Protein AF-A0A382QEM0-F1 (afdb_monomer_lite)

Structure (mmCIF, N/CA/C/O backbone):
data_AF-A0A382QEM0-F1
#
_entry.id   AF-A0A382QEM0-F1
#
loop_
_atom_site.group_PDB
_atom_site.id
_atom_site.type_symbol
_atom_site.label_atom_id
_atom_site.label_alt_id
_atom_site.label_comp_id
_atom_site.label_asym_id
_atom_site.label_entity_id
_atom_site.label_seq_id
_atom_site.pdbx_PDB_ins_code
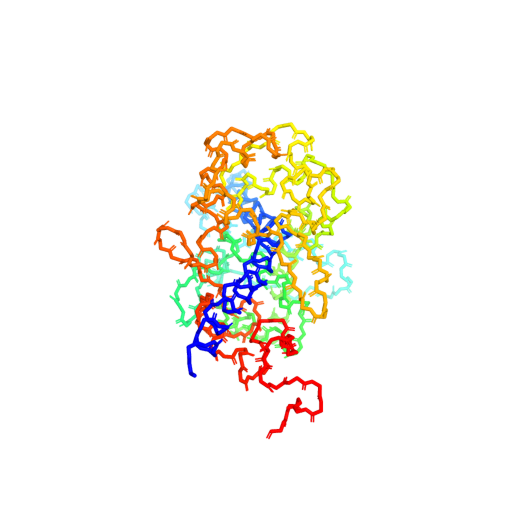_atom_site.Cartn_x
_atom_site.Cartn_y
_atom_site.Cartn_z
_atom_site.occupancy
_atom_site.B_iso_or_equiv
_atom_site.auth_seq_id
_atom_site.auth_comp_id
_atom_site.auth_asym_id
_atom_site.auth_atom_id
_atom_site.pdbx_PDB_model_num
ATOM 1 N N . MET A 1 1 ? 6.044 -19.022 -40.171 1.00 37.53 1 MET A N 1
ATOM 2 C CA . MET A 1 1 ? 5.843 -19.389 -38.751 1.00 37.53 1 MET A CA 1
ATOM 3 C C . MET A 1 1 ? 6.951 -18.903 -37.810 1.00 37.53 1 MET A C 1
ATOM 5 O O . MET A 1 1 ? 6.691 -18.870 -36.622 1.00 37.53 1 MET A O 1
ATOM 9 N N . ALA A 1 2 ? 8.121 -18.442 -38.284 1.00 31.03 2 ALA A N 1
ATOM 10 C CA . ALA A 1 2 ? 9.145 -17.857 -37.403 1.00 31.03 2 ALA A CA 1
ATOM 11 C C . ALA A 1 2 ? 8.782 -16.455 -36.865 1.00 31.03 2 ALA A C 1
ATOM 13 O O . ALA A 1 2 ? 9.027 -16.194 -35.702 1.00 31.03 2 ALA A O 1
ATOM 14 N N . GLY A 1 3 ? 8.135 -15.591 -37.662 1.00 33.16 3 GLY A N 1
ATOM 15 C CA . GLY A 1 3 ? 7.797 -14.217 -37.241 1.00 33.16 3 GLY A CA 1
ATOM 16 C C . GLY A 1 3 ? 6.628 -14.081 -36.256 1.00 33.16 3 GLY A C 1
ATOM 17 O O . GLY A 1 3 ? 6.543 -13.077 -35.563 1.00 33.16 3 GLY A O 1
ATOM 18 N N . VAL A 1 4 ? 5.745 -15.082 -36.166 1.00 43.16 4 VAL A N 1
ATOM 19 C CA . VAL A 1 4 ? 4.640 -15.087 -35.185 1.00 43.16 4 VAL A CA 1
ATOM 20 C C . VAL A 1 4 ? 5.167 -15.482 -33.806 1.00 43.16 4 VAL A C 1
ATOM 22 O O . VAL A 1 4 ? 4.811 -14.853 -32.823 1.00 43.16 4 VAL A O 1
ATOM 25 N N . ALA A 1 5 ? 6.078 -16.458 -33.739 1.00 36.81 5 ALA A N 1
ATOM 26 C CA . ALA A 1 5 ? 6.699 -16.876 -32.485 1.00 36.81 5 ALA A CA 1
ATOM 27 C C . ALA A 1 5 ? 7.572 -15.766 -31.873 1.00 36.81 5 ALA A C 1
ATOM 29 O O . ALA A 1 5 ? 7.408 -15.459 -30.701 1.00 36.81 5 ALA A O 1
ATOM 30 N N . THR A 1 6 ? 8.428 -15.097 -32.661 1.00 45.66 6 THR A N 1
ATOM 31 C CA . THR A 1 6 ? 9.186 -13.936 -32.156 1.00 45.66 6 THR A CA 1
ATOM 32 C C . THR A 1 6 ? 8.291 -12.739 -31.853 1.00 45.66 6 THR A C 1
ATOM 34 O O . THR A 1 6 ? 8.535 -12.060 -30.865 1.00 45.66 6 THR A O 1
ATOM 37 N N . GLY A 1 7 ? 7.247 -12.483 -32.648 1.00 50.59 7 GLY A N 1
ATOM 38 C CA . GLY A 1 7 ? 6.282 -11.417 -32.362 1.00 50.59 7 GLY A CA 1
ATOM 39 C C . GLY A 1 7 ? 5.541 -11.620 -31.036 1.00 50.59 7 GLY A C 1
ATOM 40 O O . GLY A 1 7 ? 5.356 -10.656 -30.302 1.00 50.59 7 GLY A O 1
ATOM 41 N N . ILE A 1 8 ? 5.186 -12.866 -30.701 1.00 57.69 8 ILE A N 1
ATOM 42 C CA . ILE A 1 8 ? 4.551 -13.220 -29.424 1.00 57.69 8 ILE A CA 1
ATOM 43 C C . ILE A 1 8 ? 5.530 -13.038 -28.260 1.00 57.69 8 ILE A C 1
ATOM 45 O O . ILE A 1 8 ? 5.171 -12.386 -27.291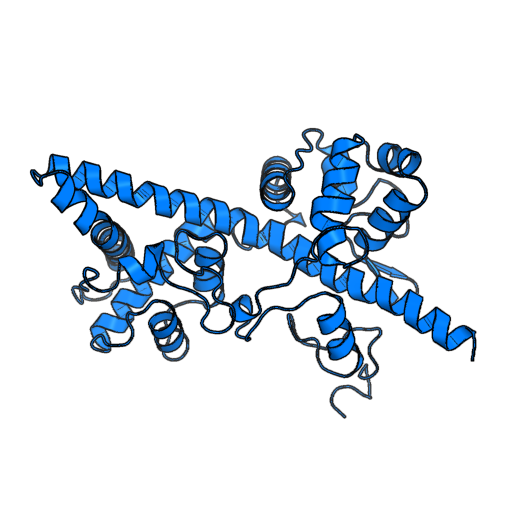 1.00 57.69 8 ILE A O 1
ATOM 49 N N . THR A 1 9 ? 6.775 -13.515 -28.366 1.00 60.41 9 THR A N 1
ATOM 50 C CA . THR A 1 9 ? 7.770 -13.356 -27.286 1.00 60.41 9 THR A CA 1
ATOM 51 C C . THR A 1 9 ? 8.160 -11.893 -27.045 1.00 60.41 9 THR A C 1
ATOM 53 O O . THR A 1 9 ? 8.323 -11.476 -25.903 1.00 60.41 9 THR A O 1
ATOM 56 N N . TYR A 1 10 ? 8.292 -11.081 -28.101 1.00 61.56 10 TYR A N 1
ATOM 57 C CA . TYR A 1 10 ? 8.532 -9.641 -27.939 1.00 61.56 10 TYR A CA 1
ATOM 58 C C . TYR A 1 10 ? 7.298 -8.918 -27.390 1.00 61.56 10 TYR A C 1
ATOM 60 O O . TYR A 1 10 ? 7.433 -8.067 -26.516 1.00 61.56 10 TYR A O 1
ATOM 68 N N . GLY A 1 11 ? 6.104 -9.264 -27.875 1.00 67.62 11 GLY A N 1
ATOM 69 C CA . GLY A 1 11 ? 4.848 -8.695 -27.394 1.00 67.62 11 GLY A CA 1
ATOM 70 C C . GLY A 1 11 ? 4.584 -8.990 -25.917 1.00 67.62 11 GLY A C 1
ATOM 71 O O . GLY A 1 11 ? 4.183 -8.097 -25.181 1.00 67.62 11 GLY A O 1
ATOM 72 N N . GLU A 1 12 ? 4.894 -10.204 -25.473 1.00 81.38 12 GLU A N 1
ATOM 73 C CA . GLU A 1 12 ? 4.788 -10.644 -24.081 1.00 81.38 12 GLU A CA 1
ATOM 74 C C . GLU A 1 12 ? 5.617 -9.774 -23.129 1.00 81.38 12 GLU A C 1
ATOM 76 O O . GLU A 1 12 ? 5.087 -9.290 -22.134 1.00 81.38 12 GLU A O 1
ATOM 81 N N . ILE A 1 13 ? 6.888 -9.505 -23.451 1.00 80.75 13 ILE A N 1
ATOM 82 C CA . ILE A 1 13 ? 7.755 -8.651 -22.620 1.00 80.75 13 ILE A CA 1
ATOM 83 C C . ILE A 1 13 ? 7.163 -7.244 -22.478 1.00 80.75 13 ILE A C 1
ATOM 85 O O . ILE A 1 13 ? 7.109 -6.700 -21.377 1.00 80.75 13 ILE A O 1
ATOM 89 N N . PHE A 1 14 ? 6.690 -6.651 -23.575 1.00 81.25 14 PHE A N 1
ATOM 90 C CA . PHE A 1 14 ? 6.099 -5.313 -23.527 1.00 81.25 14 PHE A CA 1
ATOM 91 C C . PHE A 1 14 ? 4.738 -5.287 -22.822 1.00 81.25 14 PHE A C 1
ATOM 93 O O . PHE A 1 14 ? 4.430 -4.304 -22.156 1.00 81.25 14 PHE A O 1
ATOM 100 N N . ALA A 1 15 ? 3.946 -6.358 -22.903 1.00 83.94 15 ALA A N 1
ATOM 101 C CA . ALA A 1 15 ? 2.699 -6.472 -22.152 1.00 83.94 15 ALA A CA 1
ATOM 102 C C . ALA A 1 15 ? 2.958 -6.596 -20.645 1.00 83.94 15 ALA A C 1
ATOM 104 O O . ALA A 1 15 ? 2.390 -5.840 -19.859 1.00 83.94 15 ALA A O 1
ATOM 105 N N . LYS A 1 16 ? 3.873 -7.487 -20.244 1.00 91.19 16 LYS A N 1
ATOM 106 C CA . LYS A 1 16 ? 4.295 -7.636 -18.843 1.00 91.19 16 LYS A CA 1
ATOM 107 C C . LYS A 1 16 ? 4.942 -6.365 -18.297 1.00 91.19 16 LYS A C 1
ATOM 109 O O . LYS A 1 16 ? 4.838 -6.095 -17.109 1.00 91.19 16 LYS A O 1
ATOM 114 N N . ALA A 1 17 ? 5.554 -5.542 -19.147 1.00 91.56 17 ALA A N 1
ATOM 115 C CA . ALA A 1 17 ? 6.028 -4.222 -18.745 1.00 91.56 17 ALA A CA 1
ATOM 116 C C . ALA A 1 17 ? 4.892 -3.258 -18.375 1.00 91.56 17 ALA A C 1
ATOM 118 O O . ALA A 1 17 ? 5.079 -2.420 -17.497 1.00 91.56 17 ALA A O 1
ATOM 119 N N . GLY A 1 18 ? 3.716 -3.400 -18.991 1.00 91.44 18 GLY A N 1
ATOM 120 C CA . GLY A 1 18 ? 2.510 -2.690 -18.570 1.00 91.44 18 GLY A CA 1
ATOM 121 C C . GLY A 1 18 ? 2.051 -3.128 -17.184 1.00 91.44 18 GLY A C 1
ATOM 122 O O . GLY A 1 18 ? 1.843 -2.280 -16.321 1.00 91.44 18 GLY A O 1
ATOM 123 N N . TYR A 1 19 ? 1.994 -4.442 -16.942 1.00 93.94 19 TYR A N 1
ATOM 124 C CA . TYR A 1 19 ? 1.751 -4.995 -15.606 1.00 93.94 19 TYR A CA 1
ATOM 125 C C . TYR A 1 19 ? 2.752 -4.453 -14.581 1.00 93.94 19 TYR A C 1
ATOM 127 O O . TYR A 1 19 ? 2.352 -3.847 -13.591 1.00 93.94 19 TYR A O 1
ATOM 135 N N . ALA A 1 20 ? 4.051 -4.572 -14.862 1.00 95.44 20 ALA A N 1
ATOM 136 C CA . ALA A 1 20 ? 5.095 -4.098 -13.967 1.00 95.44 20 ALA A CA 1
ATOM 137 C C . ALA A 1 20 ? 4.962 -2.598 -13.685 1.00 95.44 20 ALA A C 1
ATOM 139 O O . ALA A 1 20 ? 5.032 -2.198 -12.532 1.00 95.44 20 ALA A O 1
ATOM 140 N N . GLN A 1 21 ? 4.695 -1.762 -14.694 1.00 95.44 21 GLN A N 1
ATOM 141 C CA . GLN A 1 21 ? 4.451 -0.337 -14.468 1.00 95.44 21 GLN A CA 1
ATOM 142 C C . GLN A 1 21 ? 3.283 -0.100 -13.501 1.00 95.44 21 GLN A C 1
ATOM 144 O O . GLN A 1 21 ? 3.427 0.707 -12.584 1.00 95.44 21 GLN A O 1
ATOM 149 N N . MET A 1 22 ? 2.147 -0.784 -13.682 1.00 94.94 22 MET A N 1
ATOM 150 C CA . MET A 1 22 ? 1.001 -0.649 -12.773 1.00 94.94 22 MET A CA 1
ATOM 151 C C . MET A 1 22 ? 1.380 -1.022 -11.340 1.00 94.94 22 MET A C 1
ATOM 153 O O . MET A 1 22 ? 1.009 -0.314 -10.405 1.00 94.94 22 MET A O 1
ATOM 157 N N . MET A 1 23 ? 2.166 -2.085 -11.168 1.00 97.19 23 MET A N 1
ATOM 158 C CA . MET A 1 23 ? 2.628 -2.518 -9.851 1.00 97.19 23 MET A CA 1
ATOM 159 C C . MET A 1 23 ? 3.598 -1.517 -9.221 1.00 97.19 23 MET A C 1
ATOM 161 O O . MET A 1 23 ? 3.422 -1.162 -8.061 1.00 97.19 23 MET A O 1
ATOM 165 N N . LEU A 1 24 ? 4.550 -0.970 -9.985 1.00 97.88 24 LEU A N 1
ATOM 166 C CA . LEU A 1 24 ? 5.465 0.077 -9.508 1.00 97.88 24 LEU A CA 1
ATOM 167 C C . LEU A 1 24 ? 4.716 1.349 -9.087 1.00 97.88 24 LEU A C 1
ATOM 169 O O . LEU A 1 24 ? 5.055 1.968 -8.076 1.00 97.88 24 LEU A O 1
ATOM 173 N N . ILE A 1 25 ? 3.685 1.736 -9.847 1.00 97.69 25 ILE A N 1
ATOM 174 C CA . ILE A 1 25 ? 2.811 2.859 -9.493 1.00 97.69 25 ILE A CA 1
ATOM 175 C C . ILE A 1 25 ? 2.064 2.543 -8.198 1.00 97.69 25 ILE A C 1
ATOM 177 O O . ILE A 1 25 ? 2.101 3.358 -7.280 1.00 97.69 25 ILE A O 1
ATOM 181 N N . ASN A 1 26 ? 1.430 1.372 -8.089 1.00 97.50 26 ASN A N 1
ATOM 182 C CA . ASN A 1 26 ? 0.708 0.973 -6.882 1.00 97.50 26 ASN A CA 1
ATOM 183 C C . ASN A 1 26 ? 1.626 0.899 -5.652 1.00 97.50 26 ASN A C 1
ATOM 185 O O . ASN A 1 26 ? 1.248 1.365 -4.578 1.00 97.50 26 ASN A O 1
ATOM 189 N N . ASP A 1 27 ? 2.838 0.374 -5.809 1.00 98.38 27 ASP A N 1
ATOM 190 C CA . ASP A 1 27 ? 3.837 0.315 -4.750 1.00 98.38 27 ASP A CA 1
ATOM 191 C C . ASP A 1 27 ? 4.142 1.721 -4.221 1.00 98.38 27 ASP A C 1
ATOM 193 O O . ASP A 1 27 ? 3.973 2.004 -3.034 1.00 98.38 27 ASP A O 1
ATOM 197 N N . MET A 1 28 ? 4.518 2.644 -5.108 1.00 98.50 28 MET A N 1
ATOM 198 C CA . MET A 1 28 ? 4.860 4.005 -4.699 1.00 98.50 28 MET A CA 1
ATOM 199 C C . MET A 1 28 ? 3.647 4.801 -4.207 1.00 98.50 28 MET A C 1
ATOM 201 O O . MET A 1 28 ? 3.777 5.592 -3.274 1.00 98.50 28 MET A O 1
ATOM 205 N N . GLN A 1 29 ? 2.481 4.647 -4.834 1.00 98.12 29 GLN A N 1
ATOM 206 C CA . GLN A 1 29 ? 1.278 5.430 -4.545 1.00 98.12 29 GLN A CA 1
ATOM 207 C C . GLN A 1 29 ? 0.552 4.942 -3.288 1.00 98.12 29 GLN A C 1
ATOM 209 O O . GLN A 1 29 ? 0.068 5.774 -2.514 1.00 98.12 29 GLN A O 1
ATOM 214 N N . ASN A 1 30 ? 0.502 3.625 -3.077 1.00 98.25 30 ASN A N 1
ATOM 215 C CA . ASN A 1 30 ? -0.309 2.987 -2.044 1.00 98.25 30 ASN A CA 1
ATOM 216 C C . ASN A 1 30 ? 0.514 2.121 -1.084 1.00 98.25 30 ASN A C 1
ATOM 218 O O . ASN A 1 30 ? 0.371 2.296 0.121 1.00 98.25 30 ASN A O 1
ATOM 222 N N . ARG A 1 31 ? 1.396 1.230 -1.554 1.00 98.38 31 ARG A N 1
ATOM 223 C CA . ARG A 1 31 ? 2.107 0.316 -0.637 1.00 98.38 31 ARG A CA 1
ATOM 224 C C . ARG A 1 31 ? 3.021 1.065 0.335 1.00 98.38 31 ARG A C 1
ATOM 226 O O . ARG A 1 31 ? 2.920 0.827 1.532 1.00 98.38 31 ARG A O 1
ATOM 233 N N . ALA A 1 32 ? 3.821 2.025 -0.138 1.00 98.62 32 ALA A N 1
ATOM 234 C CA . ALA A 1 32 ? 4.675 2.847 0.731 1.00 98.62 32 ALA A CA 1
ATOM 235 C C . ALA A 1 32 ? 3.881 3.566 1.848 1.00 98.62 32 ALA A C 1
ATOM 237 O O . ALA A 1 32 ? 4.167 3.333 3.021 1.00 98.62 32 ALA A O 1
ATOM 238 N N . PRO A 1 33 ? 2.833 4.364 1.545 1.00 98.69 33 PRO A N 1
ATOM 239 C CA . PRO A 1 33 ? 1.998 4.959 2.592 1.00 98.69 33 PRO A CA 1
ATOM 240 C C . PRO A 1 33 ? 1.305 3.954 3.509 1.00 98.69 33 PRO A C 1
ATOM 242 O O . PRO A 1 33 ? 1.031 4.274 4.662 1.00 98.69 33 PRO A O 1
ATOM 245 N N . SER A 1 34 ? 0.983 2.763 3.002 1.00 98.75 34 SER A N 1
ATOM 246 C CA . SER A 1 34 ? 0.360 1.705 3.793 1.00 98.75 34 SER A CA 1
ATOM 247 C C . SER A 1 34 ? 1.330 1.109 4.808 1.00 98.75 34 SER A C 1
ATOM 249 O O . SER A 1 34 ? 0.943 0.941 5.962 1.00 98.75 34 SER A O 1
ATOM 251 N N . ILE A 1 35 ? 2.592 0.890 4.424 1.00 98.81 35 ILE A N 1
ATOM 252 C CA . ILE A 1 35 ? 3.653 0.459 5.342 1.00 98.81 35 ILE A CA 1
ATOM 253 C C . ILE A 1 35 ? 3.805 1.487 6.464 1.00 98.81 35 ILE A C 1
ATOM 255 O O . ILE A 1 35 ? 3.623 1.136 7.629 1.00 98.81 35 ILE A O 1
ATOM 259 N N . TRP A 1 36 ? 3.992 2.768 6.130 1.00 98.75 36 TRP A N 1
ATOM 260 C CA . TRP A 1 36 ? 4.113 3.837 7.129 1.00 98.75 36 TRP A CA 1
ATOM 261 C C . TRP A 1 36 ? 2.890 3.926 8.044 1.00 98.75 36 TRP A C 1
ATOM 263 O O . TRP A 1 36 ? 3.023 4.021 9.263 1.00 98.75 36 TRP A O 1
ATOM 273 N N . ALA A 1 37 ? 1.683 3.824 7.481 1.00 98.75 37 ALA A N 1
ATOM 274 C CA . ALA A 1 37 ? 0.462 3.822 8.273 1.00 98.75 37 ALA A CA 1
ATOM 275 C C . ALA A 1 37 ? 0.380 2.613 9.217 1.00 98.75 37 ALA A C 1
ATOM 277 O O . ALA A 1 37 ? -0.073 2.748 10.354 1.00 98.75 37 ALA A O 1
ATOM 278 N N . SER A 1 38 ? 0.830 1.441 8.769 1.00 98.75 38 SER A N 1
ATOM 279 C CA . SER A 1 38 ? 0.837 0.219 9.571 1.00 98.75 38 SER A CA 1
ATOM 280 C C . SER A 1 38 ? 1.830 0.314 10.737 1.00 98.75 38 SER A C 1
ATOM 282 O O . SER A 1 38 ? 1.498 -0.064 11.864 1.00 98.75 38 SER A O 1
ATOM 284 N N . GLU A 1 39 ? 3.002 0.914 10.508 1.00 98.56 39 GLU A N 1
ATOM 285 C CA . GLU A 1 39 ? 4.008 1.191 11.533 1.00 98.56 39 GLU A CA 1
ATOM 286 C C . GLU A 1 39 ? 3.497 2.213 12.554 1.00 98.56 39 GLU A C 1
ATOM 288 O O . GLU A 1 39 ? 3.629 2.006 13.762 1.00 98.56 39 GLU A O 1
ATOM 293 N N . GLU A 1 40 ? 2.845 3.285 12.095 1.00 98.44 40 GLU A N 1
ATOM 294 C CA . GLU A 1 40 ? 2.220 4.273 12.973 1.00 98.44 40 GLU A CA 1
ATOM 295 C C . GLU A 1 40 ? 1.136 3.640 13.851 1.00 98.44 40 GLU A C 1
ATOM 297 O O . GLU A 1 40 ? 1.152 3.830 15.068 1.00 98.44 40 GLU A O 1
ATOM 302 N N . ILE A 1 41 ? 0.231 2.839 13.275 1.00 98.56 41 ILE A N 1
ATOM 303 C CA . ILE A 1 41 ? -0.805 2.112 14.031 1.00 98.56 41 ILE A CA 1
ATOM 304 C C . ILE A 1 41 ? -0.161 1.146 15.035 1.00 98.56 41 ILE A C 1
ATOM 306 O O . ILE A 1 41 ? -0.589 1.084 16.191 1.00 98.56 41 ILE A O 1
ATOM 310 N N . SER A 1 42 ? 0.898 0.439 14.634 1.00 98.12 42 SER A N 1
ATOM 311 C CA . SER A 1 42 ? 1.657 -0.453 15.516 1.00 98.12 42 SER A CA 1
ATOM 312 C C . SER A 1 42 ? 2.234 0.296 16.722 1.00 98.12 42 SER A C 1
ATOM 314 O O . SER A 1 42 ? 2.146 -0.187 17.852 1.00 98.12 42 SER A O 1
ATOM 316 N N . LEU A 1 43 ? 2.728 1.524 16.524 1.00 97.69 43 LEU A N 1
ATOM 317 C CA . LEU A 1 43 ? 3.242 2.395 17.587 1.00 97.69 43 LEU A CA 1
ATOM 318 C C . LEU A 1 43 ? 2.148 3.011 18.479 1.00 97.69 43 LEU A C 1
ATOM 320 O O . LEU A 1 43 ? 2.435 3.379 19.624 1.00 97.69 43 LEU A O 1
ATOM 324 N N . MET A 1 44 ? 0.893 3.094 18.024 1.00 98.06 44 MET A N 1
ATOM 325 C CA . MET A 1 44 ? -0.218 3.569 18.865 1.00 98.06 44 MET A CA 1
ATOM 326 C C . MET A 1 44 ? -0.500 2.622 20.036 1.00 98.06 44 MET A C 1
ATOM 328 O O . MET A 1 44 ? -0.876 3.081 21.115 1.00 98.06 44 MET A O 1
ATOM 332 N N . VAL A 1 45 ? -0.289 1.315 19.861 1.00 97.75 45 VAL A N 1
ATOM 333 C CA . VAL A 1 45 ? -0.581 0.292 20.879 1.00 97.75 45 VAL A CA 1
ATOM 334 C C . VAL A 1 45 ? 0.310 0.424 22.123 1.00 97.75 45 VAL A C 1
ATOM 336 O O . VAL A 1 45 ? -0.243 0.561 23.218 1.00 97.75 45 VAL A O 1
ATOM 339 N N . PRO A 1 46 ? 1.656 0.467 22.035 1.00 97.44 46 PRO A N 1
ATOM 340 C CA . PRO A 1 46 ? 2.482 0.723 23.213 1.00 97.44 46 PRO A CA 1
ATOM 341 C C . PRO A 1 46 ? 2.186 2.099 23.830 1.00 97.44 46 PRO A C 1
ATOM 343 O O . PRO A 1 46 ? 2.188 2.234 25.053 1.00 97.44 46 PRO A O 1
ATOM 346 N N . GLY A 1 47 ? 1.844 3.108 23.018 1.00 97.06 47 GLY A N 1
ATOM 347 C CA . GLY A 1 47 ? 1.372 4.407 23.510 1.00 97.06 47 GLY A CA 1
ATOM 348 C C . GLY A 1 47 ? 0.109 4.302 24.376 1.00 97.06 47 GLY A C 1
ATOM 349 O O . GLY A 1 47 ? 0.051 4.879 25.466 1.00 97.06 47 GLY A O 1
ATOM 350 N N . ALA A 1 48 ? -0.879 3.523 23.928 1.00 97.50 48 ALA A N 1
ATOM 351 C CA . ALA A 1 48 ? -2.111 3.260 24.664 1.00 97.50 48 ALA A CA 1
ATOM 352 C C . ALA A 1 48 ? -1.856 2.467 25.957 1.00 97.50 48 ALA A C 1
ATOM 354 O O . ALA A 1 48 ? -2.422 2.815 26.996 1.00 97.50 48 ALA A O 1
ATOM 355 N N . SER A 1 49 ? -0.961 1.471 25.935 1.00 98.00 49 SER A N 1
ATOM 356 C CA . SER A 1 49 ? -0.558 0.743 27.149 1.00 98.00 49 SER A CA 1
ATOM 357 C C . SER A 1 49 ? 0.039 1.689 28.193 1.00 98.00 49 SER A C 1
ATOM 359 O O . SER A 1 49 ? -0.426 1.726 29.333 1.00 98.00 49 SER A O 1
ATOM 361 N N . MET A 1 50 ? 0.991 2.548 27.811 1.00 97.69 50 MET A N 1
ATOM 362 C CA . MET A 1 50 ? 1.578 3.515 28.748 1.00 97.69 50 MET A CA 1
ATOM 363 C C . MET A 1 50 ? 0.528 4.451 29.363 1.00 97.69 50 MET A C 1
ATOM 365 O O . MET A 1 50 ? 0.607 4.772 30.551 1.00 97.69 50 MET A O 1
ATOM 369 N N . ALA A 1 51 ? -0.458 4.895 28.578 1.00 97.12 51 ALA A N 1
ATOM 370 C CA . ALA A 1 51 ? -1.545 5.734 29.078 1.00 97.12 51 ALA A CA 1
ATOM 371 C C . ALA A 1 51 ? -2.433 4.987 30.093 1.00 97.12 51 ALA A C 1
ATOM 373 O O . ALA A 1 51 ? -2.805 5.552 31.122 1.00 97.12 51 ALA A O 1
ATOM 374 N N . LEU A 1 52 ? -2.722 3.705 29.851 1.00 97.62 52 LEU A N 1
ATOM 375 C CA . LEU A 1 52 ? -3.458 2.847 30.785 1.00 97.62 52 LEU A CA 1
ATOM 376 C C . LEU A 1 52 ? -2.667 2.608 32.081 1.00 97.62 52 LEU A C 1
ATOM 378 O O . LEU A 1 52 ? -3.227 2.709 33.172 1.00 97.62 52 LEU A O 1
ATOM 382 N N . GLN A 1 53 ? -1.355 2.390 32.001 1.00 98.00 53 GLN A N 1
ATOM 383 C CA . GLN A 1 53 ? -0.509 2.262 33.194 1.00 98.00 53 GLN A CA 1
ATOM 384 C C . GLN A 1 53 ? -0.524 3.542 34.044 1.00 98.00 53 GLN A C 1
ATOM 386 O O . GLN A 1 53 ? -0.645 3.488 35.268 1.00 98.00 53 GLN A O 1
ATOM 391 N N . GLN A 1 54 ? -0.494 4.717 33.404 1.00 96.88 54 GLN A N 1
ATOM 392 C CA . GLN A 1 54 ? -0.642 6.005 34.097 1.00 96.88 54 GLN A CA 1
ATOM 393 C C . GLN A 1 54 ? -2.027 6.185 34.736 1.00 96.88 54 GLN A C 1
ATOM 395 O O . GLN A 1 54 ? -2.149 6.877 35.747 1.00 96.88 54 GLN A O 1
ATOM 400 N N . ALA A 1 55 ? -3.058 5.540 34.185 1.00 96.38 55 ALA A N 1
ATOM 401 C CA . ALA A 1 55 ? -4.393 5.480 34.774 1.00 96.38 55 ALA A CA 1
ATOM 402 C C . ALA A 1 55 ? -4.502 4.482 35.950 1.00 96.38 55 ALA A C 1
ATOM 404 O O . ALA A 1 55 ? -5.548 4.420 36.597 1.00 96.38 55 ALA A O 1
ATOM 405 N N . GLY A 1 56 ? -3.428 3.747 36.268 1.00 97.25 56 GLY A N 1
ATOM 406 C CA . GLY A 1 56 ? -3.320 2.885 37.448 1.00 97.25 56 GLY A CA 1
ATOM 407 C C . GLY A 1 56 ? -3.477 1.386 37.186 1.00 97.25 56 GLY A C 1
ATOM 408 O O . GLY A 1 56 ? -3.535 0.626 38.154 1.00 97.25 56 GLY A O 1
ATOM 409 N N . TYR A 1 57 ? -3.542 0.952 35.923 1.00 97.44 57 TYR A N 1
ATOM 410 C CA . TYR A 1 57 ? -3.474 -0.469 35.571 1.00 97.44 57 TYR A CA 1
ATOM 411 C C . TYR A 1 57 ? -2.038 -0.995 35.711 1.00 97.44 57 TYR A C 1
ATOM 413 O O . TYR A 1 57 ? -1.073 -0.257 35.509 1.00 97.44 57 TYR A O 1
ATOM 421 N N . ASP A 1 58 ? -1.881 -2.273 36.058 1.00 98.00 58 ASP A N 1
ATOM 422 C CA . ASP A 1 58 ? -0.583 -2.936 35.940 1.00 98.00 58 ASP A CA 1
ATOM 423 C C . ASP A 1 58 ? -0.207 -3.140 34.461 1.00 98.00 58 ASP A C 1
ATOM 425 O O . ASP A 1 58 ? -1.077 -3.168 33.591 1.00 98.00 58 ASP A O 1
ATOM 429 N N . GLU A 1 59 ? 1.091 -3.281 34.184 1.00 97.19 59 GLU A N 1
ATOM 430 C CA . GLU A 1 59 ? 1.648 -3.401 32.828 1.00 97.19 59 GLU A CA 1
ATOM 431 C C . GLU A 1 59 ? 0.984 -4.517 32.009 1.00 97.19 59 GLU A C 1
ATOM 433 O O . GLU A 1 59 ? 0.552 -4.271 30.888 1.00 97.19 59 GLU A O 1
ATOM 438 N N . ALA A 1 60 ? 0.798 -5.707 32.588 1.00 97.38 60 ALA A N 1
ATOM 439 C CA . ALA A 1 60 ? 0.218 -6.840 31.870 1.00 97.38 60 ALA A CA 1
ATOM 440 C C . ALA A 1 60 ? -1.254 -6.600 31.494 1.00 97.38 60 ALA A C 1
ATOM 442 O O . ALA A 1 60 ? -1.674 -6.919 30.380 1.00 97.38 60 ALA A O 1
ATOM 443 N N . THR A 1 61 ? -2.041 -6.021 32.405 1.00 97.25 61 THR A N 1
ATOM 444 C CA . THR A 1 61 ? -3.431 -5.639 32.114 1.00 97.25 61 THR A CA 1
ATOM 445 C C . THR A 1 61 ? -3.496 -4.518 31.074 1.00 97.25 61 THR A C 1
ATOM 447 O O . THR A 1 61 ? -4.323 -4.572 30.164 1.00 97.25 61 THR A O 1
ATOM 450 N N . ALA A 1 62 ? -2.621 -3.515 31.177 1.00 97.44 62 ALA A N 1
ATOM 451 C CA . ALA A 1 62 ? -2.557 -2.403 30.235 1.00 97.44 62 ALA A CA 1
ATOM 452 C C . ALA A 1 62 ? -2.200 -2.866 28.815 1.00 97.44 62 ALA A C 1
ATOM 454 O O . ALA A 1 62 ? -2.888 -2.486 27.869 1.00 97.44 62 ALA A O 1
ATOM 455 N N . ASP A 1 63 ? -1.197 -3.735 28.674 1.00 96.75 63 ASP A N 1
ATOM 456 C CA . ASP A 1 63 ? -0.791 -4.313 27.390 1.00 96.75 63 ASP A CA 1
ATOM 457 C C . ASP A 1 63 ? -1.921 -5.129 26.755 1.00 96.75 63 ASP A C 1
ATOM 459 O O . ASP A 1 63 ? -2.199 -4.986 25.566 1.00 96.75 63 ASP A O 1
ATOM 463 N N . ALA A 1 64 ? -2.634 -5.931 27.552 1.00 96.44 64 ALA A N 1
ATOM 464 C CA . ALA A 1 64 ? -3.762 -6.723 27.065 1.00 96.44 64 ALA A CA 1
ATOM 465 C C . ALA A 1 64 ? -4.949 -5.857 26.597 1.00 96.44 64 ALA A C 1
ATOM 467 O O . ALA A 1 64 ? -5.683 -6.245 25.690 1.00 96.44 64 ALA A O 1
ATOM 468 N N . MET A 1 65 ? -5.154 -4.686 27.207 1.00 97.38 65 MET A N 1
ATOM 469 C CA . MET A 1 65 ? -6.248 -3.768 26.868 1.00 97.38 65 MET A CA 1
ATOM 470 C C . MET A 1 65 ? -5.892 -2.776 25.753 1.00 97.38 65 MET A C 1
ATOM 472 O O . MET A 1 65 ? -6.794 -2.243 25.100 1.00 97.38 65 MET A O 1
ATOM 476 N N . ALA A 1 66 ? -4.605 -2.510 25.530 1.00 98.19 66 ALA A N 1
ATOM 477 C CA . ALA A 1 66 ? -4.134 -1.471 24.621 1.00 98.19 66 ALA A CA 1
ATOM 478 C C . ALA A 1 66 ? -4.653 -1.605 23.174 1.00 98.19 66 ALA A C 1
ATOM 480 O O . ALA A 1 66 ? -5.119 -0.595 22.641 1.00 98.19 66 ALA A O 1
ATOM 481 N N . PRO A 1 67 ? -4.690 -2.801 22.549 1.00 98.25 67 PRO A N 1
ATOM 482 C CA . PRO A 1 67 ? -5.281 -2.982 21.220 1.00 98.25 67 PRO A CA 1
ATOM 483 C C . PRO A 1 67 ? -6.729 -2.481 21.124 1.00 98.25 67 PRO A C 1
ATOM 485 O O . PRO A 1 67 ? -7.087 -1.717 20.227 1.00 98.25 67 PRO A O 1
ATOM 488 N N . ALA A 1 68 ? -7.568 -2.866 22.091 1.00 98.06 68 ALA A N 1
ATOM 489 C CA . ALA A 1 68 ? -8.964 -2.444 22.138 1.00 98.06 68 ALA A CA 1
ATOM 490 C C . ALA A 1 68 ? -9.091 -0.941 22.427 1.00 98.06 68 ALA A C 1
ATOM 492 O O . ALA A 1 68 ? -9.978 -0.284 21.884 1.00 98.06 68 ALA A O 1
ATOM 493 N N . ALA A 1 69 ? -8.186 -0.378 23.235 1.00 98.00 69 ALA A N 1
ATOM 494 C CA . ALA A 1 69 ? -8.144 1.052 23.518 1.00 98.00 69 ALA A CA 1
ATOM 495 C C . ALA A 1 69 ? -7.787 1.892 22.278 1.00 98.00 69 ALA A C 1
ATOM 497 O O . ALA A 1 69 ? -8.379 2.953 22.090 1.00 98.00 69 ALA A O 1
ATOM 498 N N . VAL A 1 70 ? -6.887 1.418 21.407 1.00 98.44 70 VAL A N 1
ATOM 499 C CA . VAL A 1 70 ? -6.571 2.084 20.128 1.00 98.44 70 VAL A CA 1
ATOM 500 C C . VAL A 1 70 ? -7.809 2.151 19.233 1.00 98.44 70 VAL A C 1
ATOM 502 O O . VAL A 1 70 ? -8.176 3.231 18.768 1.00 98.44 70 VAL A O 1
ATOM 505 N N . LEU A 1 71 ? -8.508 1.027 19.052 1.00 98.50 71 LEU A N 1
ATOM 506 C CA . LEU A 1 71 ? -9.736 0.979 18.249 1.00 98.50 71 LEU A CA 1
ATOM 507 C C . LEU A 1 71 ? -10.857 1.827 18.857 1.00 98.50 71 LEU A C 1
ATOM 509 O O . LEU A 1 71 ? -11.560 2.535 18.137 1.00 98.50 71 LEU A O 1
ATOM 513 N N . LYS A 1 72 ? -10.983 1.829 20.189 1.00 97.88 72 LYS A N 1
ATOM 514 C CA . LYS A 1 72 ? -11.924 2.704 20.892 1.00 97.88 72 LYS A CA 1
ATOM 515 C C . LYS A 1 72 ? -11.585 4.183 20.698 1.00 97.88 72 LYS A C 1
ATOM 517 O O . LYS A 1 72 ? -12.490 4.978 20.477 1.00 97.88 72 LYS A O 1
ATOM 522 N N . GLY A 1 73 ? -10.305 4.551 20.729 1.00 97.31 73 GLY A N 1
ATOM 523 C CA . GLY A 1 73 ? -9.857 5.915 20.451 1.00 97.31 73 GLY A CA 1
ATOM 524 C C . GLY A 1 73 ? -10.169 6.353 19.018 1.00 97.31 73 GLY A C 1
ATOM 525 O O . GLY A 1 73 ? -10.656 7.463 18.806 1.00 97.31 73 GLY A O 1
ATOM 526 N N . ALA A 1 74 ? -9.957 5.472 18.036 1.00 97.69 74 ALA A N 1
ATOM 527 C CA . ALA A 1 74 ? -10.340 5.726 16.648 1.00 97.69 74 ALA A CA 1
ATOM 528 C C . ALA A 1 74 ? -11.858 5.908 16.494 1.00 97.69 74 ALA A C 1
ATOM 530 O O . ALA A 1 74 ? -12.304 6.860 15.852 1.00 97.69 74 ALA A O 1
ATOM 531 N N . TYR A 1 75 ? -12.643 5.043 17.142 1.00 98.06 75 TYR A N 1
ATOM 532 C CA . TYR A 1 75 ? -14.096 5.166 17.205 1.00 98.06 75 TYR A CA 1
ATOM 533 C C . TYR A 1 75 ? -14.534 6.507 17.804 1.00 98.06 75 TYR A C 1
ATOM 535 O O . TYR A 1 75 ? -15.364 7.189 17.216 1.00 98.06 75 TYR A O 1
ATOM 543 N N . ASP A 1 76 ? -13.957 6.916 18.935 1.00 97.38 76 ASP A N 1
ATOM 544 C CA . ASP A 1 76 ? -14.324 8.162 19.617 1.00 97.38 76 ASP A CA 1
ATOM 545 C C . ASP A 1 76 ? -14.009 9.397 18.768 1.00 97.38 76 ASP A C 1
ATOM 547 O O . ASP A 1 76 ? -14.816 10.327 18.687 1.00 97.38 76 ASP A O 1
ATOM 551 N N . ASN A 1 77 ? -12.866 9.383 18.078 1.00 96.38 77 ASN A N 1
ATOM 552 C CA . ASN A 1 77 ? -12.490 10.437 17.141 1.00 96.38 77 ASN A CA 1
ATOM 553 C C . ASN A 1 77 ? -13.449 10.520 15.948 1.00 96.38 77 ASN A C 1
ATOM 555 O O . ASN A 1 77 ? -13.811 11.624 15.533 1.00 96.38 77 ASN A O 1
ATOM 559 N N . TRP A 1 78 ? -13.864 9.377 15.396 1.00 96.88 78 TRP A N 1
ATOM 560 C CA . TRP A 1 78 ? -14.871 9.332 14.337 1.00 96.88 78 TRP A CA 1
ATOM 561 C C . TRP A 1 78 ? -16.235 9.813 14.847 1.00 96.88 78 TRP A C 1
ATOM 563 O O . TRP A 1 78 ? -16.847 10.692 14.239 1.00 96.88 78 TRP A O 1
ATOM 573 N N . LEU A 1 79 ? -16.687 9.307 15.997 1.00 97.31 79 LEU A N 1
ATOM 574 C CA . LEU A 1 79 ? -17.987 9.619 16.584 1.00 97.31 79 LEU A CA 1
ATOM 575 C C . LEU A 1 79 ? -18.139 11.129 16.799 1.00 97.31 79 LEU A C 1
ATOM 577 O O . LEU A 1 79 ? -19.141 11.707 16.376 1.00 97.31 79 LEU A O 1
ATOM 581 N N . ALA A 1 80 ? -17.104 11.777 17.346 1.00 96.44 80 ALA A N 1
ATOM 582 C CA . ALA A 1 80 ? -17.060 13.220 17.579 1.00 96.44 80 ALA A CA 1
ATOM 583 C C . ALA A 1 80 ? -17.236 14.072 16.306 1.00 96.44 80 ALA A C 1
ATOM 585 O O . ALA A 1 80 ? -17.623 15.238 16.398 1.00 96.44 80 ALA A O 1
ATOM 586 N N . GLN A 1 81 ? -16.956 13.507 15.130 1.00 94.62 81 GLN A N 1
ATOM 587 C CA . GLN A 1 81 ? -17.046 14.180 13.830 1.00 94.62 81 GLN A CA 1
ATOM 588 C C . GLN A 1 81 ? -18.254 13.723 12.997 1.00 94.62 81 GLN A C 1
ATOM 590 O O . GLN A 1 81 ? -18.679 14.440 12.095 1.00 94.62 81 GLN A O 1
ATOM 595 N N . SER A 1 82 ? -18.818 12.551 13.299 1.00 93.88 82 SER A N 1
ATOM 596 C CA . SER A 1 82 ? -19.870 11.907 12.501 1.00 93.88 82 SER A CA 1
ATOM 597 C C . SER A 1 82 ? -21.273 12.489 12.711 1.00 93.88 82 SER A C 1
ATOM 599 O O . SER A 1 82 ? -22.101 12.453 11.803 1.00 93.88 82 SER A O 1
ATOM 601 N N . GLY A 1 83 ? -21.564 12.995 13.916 1.00 91.94 83 GLY A N 1
ATOM 602 C CA . GLY A 1 83 ? -22.928 13.340 14.332 1.00 91.94 83 GLY A CA 1
ATOM 603 C C . GLY A 1 83 ? -23.840 12.131 14.596 1.00 91.94 83 GLY A C 1
ATOM 604 O O . GLY A 1 83 ? -25.043 12.326 14.766 1.00 91.94 83 GLY A O 1
ATOM 605 N N . ALA A 1 84 ? -23.296 10.909 14.617 1.00 93.12 84 ALA A N 1
ATOM 606 C CA . ALA A 1 84 ? -24.020 9.694 14.975 1.00 93.12 84 ALA A CA 1
ATOM 607 C C . ALA A 1 84 ? -24.227 9.573 16.496 1.00 93.12 84 ALA A C 1
ATOM 609 O O . ALA A 1 84 ? -23.494 10.167 17.290 1.00 93.12 84 ALA A O 1
ATOM 610 N N . ASP A 1 85 ? -25.215 8.772 16.896 1.00 94.38 85 ASP A N 1
ATOM 611 C CA . ASP A 1 85 ? -25.403 8.385 18.295 1.00 94.38 85 ASP A CA 1
ATOM 612 C C . ASP A 1 85 ? -24.356 7.344 18.712 1.00 94.38 85 ASP A C 1
ATOM 614 O O . ASP A 1 85 ? -23.932 6.514 17.910 1.00 94.38 85 ASP A O 1
ATOM 618 N N . ASP A 1 86 ? -23.946 7.358 19.979 1.00 94.81 86 ASP A N 1
ATOM 619 C CA . ASP A 1 86 ? -22.969 6.391 20.474 1.00 94.81 86 ASP A CA 1
ATOM 620 C C . ASP A 1 86 ? -23.582 4.984 20.606 1.00 94.81 86 ASP A C 1
ATOM 622 O O . ASP A 1 86 ? -24.484 4.763 21.417 1.00 94.81 86 ASP A O 1
ATOM 626 N N . ALA A 1 87 ? -23.058 4.019 19.844 1.00 93.56 87 ALA A N 1
ATOM 627 C CA . ALA A 1 87 ? -23.426 2.606 19.942 1.00 93.56 87 ALA A CA 1
ATOM 628 C C . ALA A 1 87 ? -22.609 1.822 20.988 1.00 93.56 87 ALA A C 1
ATOM 630 O O . ALA A 1 87 ? -22.903 0.654 21.236 1.00 93.56 87 ALA A O 1
ATOM 631 N N . GLY A 1 88 ? -21.581 2.433 21.588 1.00 92.75 88 GLY A N 1
ATOM 632 C CA . GLY A 1 88 ? -20.724 1.822 22.606 1.00 92.75 88 GLY A CA 1
ATOM 633 C C . GLY A 1 88 ? -20.055 0.506 22.180 1.00 92.75 88 GLY A C 1
ATOM 634 O O . GLY A 1 88 ? -20.196 -0.479 22.908 1.00 92.75 88 GLY A O 1
ATOM 635 N N . PRO A 1 89 ? -19.349 0.444 21.031 1.00 95.06 89 PRO A N 1
ATOM 636 C CA . PRO A 1 89 ? -18.705 -0.783 20.578 1.00 95.06 89 PRO A CA 1
ATOM 637 C C . PRO A 1 89 ? -17.628 -1.264 21.557 1.00 95.06 89 PRO A C 1
ATOM 639 O O . PRO A 1 89 ? -16.814 -0.479 22.051 1.00 95.06 89 PRO A O 1
ATOM 642 N N . ASP A 1 90 ? -17.609 -2.577 21.792 1.00 94.38 90 ASP A N 1
ATOM 643 C CA . ASP A 1 90 ? -16.570 -3.268 22.553 1.00 94.38 90 ASP A CA 1
ATOM 644 C C . ASP A 1 90 ? -15.644 -4.029 21.597 1.00 94.38 90 ASP A C 1
ATOM 646 O O . ASP A 1 90 ? -16.071 -4.925 20.868 1.00 94.38 90 ASP A O 1
ATOM 650 N N . PHE A 1 91 ? -14.364 -3.665 21.611 1.00 96.94 91 PHE A N 1
ATOM 651 C CA . PHE A 1 91 ? -13.336 -4.259 20.759 1.00 96.94 91 PHE A CA 1
ATOM 652 C C . PHE A 1 91 ? -12.546 -5.373 21.454 1.00 96.94 91 PHE A C 1
ATOM 654 O O . PHE A 1 91 ? -11.681 -5.968 20.818 1.00 96.94 91 PHE A O 1
ATOM 661 N N . ALA A 1 92 ? -12.810 -5.689 22.728 1.00 95.19 92 ALA A N 1
ATOM 662 C CA . ALA A 1 92 ? -11.993 -6.627 23.502 1.00 95.19 92 ALA A CA 1
ATOM 663 C C . ALA A 1 92 ? -11.843 -8.008 22.835 1.00 95.19 92 ALA A C 1
ATOM 665 O O . ALA A 1 92 ? -10.777 -8.615 22.906 1.00 95.19 92 ALA A O 1
ATOM 666 N N . ALA A 1 93 ? -12.889 -8.493 22.158 1.00 94.44 93 ALA A N 1
ATOM 667 C CA . ALA A 1 93 ? -12.875 -9.795 21.490 1.00 94.44 93 ALA A CA 1
ATOM 668 C C . ALA A 1 93 ? -12.254 -9.776 20.080 1.00 94.44 93 ALA A C 1
ATOM 670 O O . ALA A 1 93 ? -11.810 -10.819 19.606 1.00 94.44 93 ALA A O 1
ATOM 671 N N . SER A 1 94 ? -12.231 -8.624 19.402 1.00 96.81 94 SER A N 1
ATOM 672 C CA . SER A 1 94 ? -11.829 -8.521 17.991 1.00 96.81 94 SER A CA 1
ATOM 673 C C . SER A 1 94 ? -10.528 -7.756 17.769 1.00 96.81 94 SER A C 1
ATOM 675 O O . SER A 1 94 ? -9.953 -7.857 16.690 1.00 96.81 94 SER A O 1
ATOM 677 N N . ALA A 1 95 ? -10.039 -7.000 18.757 1.00 97.94 95 ALA A N 1
ATOM 678 C CA . ALA A 1 95 ? -8.883 -6.122 18.593 1.00 97.94 95 ALA A CA 1
ATOM 679 C C . ALA A 1 95 ? -7.621 -6.868 18.150 1.00 97.94 95 ALA A C 1
ATOM 681 O O . ALA A 1 95 ? -6.899 -6.380 17.285 1.00 97.94 95 ALA A O 1
ATOM 682 N N . GLN A 1 96 ? -7.398 -8.068 18.691 1.00 97.31 96 GLN A N 1
ATOM 683 C CA . GLN A 1 96 ? -6.280 -8.919 18.293 1.00 97.31 96 GLN A CA 1
ATOM 684 C C . GLN A 1 96 ? -6.364 -9.300 16.806 1.00 97.31 96 GLN A C 1
ATOM 686 O O . GLN A 1 96 ? -5.389 -9.150 16.073 1.00 97.31 96 GLN A O 1
ATOM 691 N N . SER A 1 97 ? -7.545 -9.726 16.343 1.00 97.56 97 SER A N 1
ATOM 692 C CA . SER A 1 97 ? -7.755 -10.059 14.931 1.00 97.56 97 SER A CA 1
ATOM 693 C C . SER A 1 97 ? -7.595 -8.835 14.038 1.00 97.56 97 SER A C 1
ATOM 695 O O . SER A 1 97 ? -6.950 -8.925 13.002 1.00 97.56 97 SER A O 1
ATOM 697 N N . ILE A 1 98 ? -8.154 -7.691 14.438 1.00 98.69 98 ILE A N 1
ATOM 698 C CA . ILE A 1 98 ? -8.118 -6.460 13.643 1.00 98.69 98 ILE A CA 1
ATOM 699 C C . ILE A 1 98 ? -6.680 -5.957 13.469 1.00 98.69 98 ILE A C 1
ATOM 701 O O . ILE A 1 98 ? -6.280 -5.604 12.360 1.00 98.69 98 ILE A O 1
ATOM 705 N N . LEU A 1 99 ? -5.913 -5.901 14.560 1.00 98.56 99 LEU A N 1
ATOM 706 C CA . LEU A 1 99 ? -4.593 -5.282 14.544 1.00 98.56 99 LEU A CA 1
ATOM 707 C C . LEU A 1 99 ? -3.489 -6.235 14.096 1.00 98.56 99 LEU A C 1
ATOM 709 O O . LEU A 1 99 ? -2.624 -5.778 13.363 1.00 98.56 99 LEU A O 1
ATOM 713 N N . TYR A 1 100 ? -3.538 -7.525 14.451 1.00 98.19 100 TYR A N 1
ATOM 714 C CA . TYR A 1 100 ? -2.378 -8.416 14.301 1.00 98.19 100 TYR A CA 1
ATOM 715 C C . TYR A 1 100 ? -2.621 -9.705 13.516 1.00 98.19 100 TYR A C 1
ATOM 717 O O . TYR A 1 100 ? -1.741 -10.123 12.768 1.00 98.19 100 TYR A O 1
ATOM 725 N N . ASP A 1 101 ? -3.781 -10.346 13.686 1.00 97.94 101 ASP A N 1
ATOM 726 C CA . ASP A 1 101 ? -3.934 -11.742 13.245 1.00 97.94 101 ASP A CA 1
ATOM 727 C C . ASP A 1 101 ? -4.714 -11.904 11.931 1.00 97.94 101 ASP A C 1
ATOM 729 O O . ASP A 1 101 ? -4.732 -13.002 11.370 1.00 97.94 101 ASP A O 1
ATOM 733 N N . ALA A 1 102 ? -5.392 -10.860 11.437 1.00 98.31 102 ALA A N 1
ATOM 734 C CA . ALA A 1 102 ? -6.162 -10.966 10.201 1.00 98.31 102 ALA A CA 1
ATOM 735 C C . ALA A 1 102 ? -5.251 -11.337 9.023 1.00 98.31 102 ALA A C 1
ATOM 737 O O . ALA A 1 102 ? -4.239 -10.684 8.756 1.00 98.31 102 ALA A O 1
ATOM 738 N N . ALA A 1 103 ? -5.655 -12.373 8.294 1.00 98.19 103 ALA A N 1
ATOM 739 C CA . ALA A 1 103 ? -4.955 -12.878 7.124 1.00 98.19 103 ALA A CA 1
ATOM 740 C C . ALA A 1 103 ? -5.943 -13.098 5.975 1.00 98.19 103 ALA A C 1
ATOM 742 O O . ALA A 1 103 ? -7.093 -13.480 6.205 1.00 98.19 103 ALA A O 1
ATOM 743 N N . ASP A 1 104 ? -5.487 -12.878 4.744 1.00 97.69 104 ASP A N 1
ATOM 744 C CA . ASP A 1 104 ? -6.229 -13.237 3.541 1.00 97.69 104 ASP A CA 1
ATOM 745 C C . ASP A 1 104 ? -6.547 -14.745 3.583 1.00 97.69 104 ASP A C 1
ATOM 747 O O . ASP A 1 104 ? -5.625 -15.567 3.583 1.00 97.69 104 ASP A O 1
ATOM 751 N N . PRO A 1 105 ? -7.832 -15.145 3.595 1.00 96.06 105 PRO A N 1
ATOM 752 C CA . PRO A 1 105 ? -8.221 -16.551 3.674 1.00 96.06 105 PRO A CA 1
ATOM 753 C C . PRO A 1 105 ? -7.723 -17.415 2.508 1.00 96.06 105 PRO A C 1
ATOM 755 O O . PRO A 1 105 ? -7.689 -18.640 2.632 1.00 96.06 105 PRO A O 1
ATOM 758 N N . SER A 1 106 ? -7.391 -16.803 1.368 1.00 96.69 106 SER A N 1
ATOM 759 C CA . SER A 1 106 ? -6.974 -17.507 0.155 1.00 96.69 106 SER A CA 1
ATOM 760 C C . SER A 1 106 ? -5.465 -17.753 0.071 1.00 96.69 106 SER A C 1
ATOM 762 O O . SER A 1 106 ? -5.051 -18.755 -0.511 1.00 96.69 106 SER A O 1
ATOM 764 N N . THR A 1 107 ? -4.651 -16.891 0.686 1.00 96.50 107 THR A N 1
ATOM 765 C CA . THR A 1 107 ? -3.178 -16.925 0.586 1.00 96.50 107 THR A CA 1
ATOM 766 C C . THR A 1 107 ? -2.476 -17.071 1.937 1.00 96.50 107 THR A C 1
ATOM 768 O O . THR A 1 107 ? -1.353 -17.567 2.000 1.00 96.50 107 THR A O 1
ATOM 771 N N . GLY A 1 108 ? -3.124 -16.662 3.031 1.00 97.00 108 GLY A N 1
ATOM 772 C CA . GLY A 1 108 ? -2.518 -16.537 4.355 1.00 97.00 108 GLY A CA 1
ATOM 773 C C . GLY A 1 108 ? -1.667 -15.276 4.542 1.00 97.00 108 GLY A C 1
ATOM 774 O O . GLY A 1 108 ? -1.035 -15.138 5.588 1.00 97.00 108 GLY A O 1
ATOM 775 N N . ILE A 1 109 ? -1.634 -14.362 3.563 1.00 97.44 109 ILE A N 1
ATOM 776 C CA . ILE A 1 109 ? -0.921 -13.081 3.672 1.00 97.44 109 ILE A CA 1
ATOM 777 C C . ILE A 1 109 ? -1.554 -12.239 4.781 1.00 97.44 109 ILE A C 1
ATOM 779 O O . ILE A 1 109 ? -2.778 -12.163 4.880 1.00 97.44 109 ILE A O 1
ATOM 783 N N . CYS A 1 110 ? -0.735 -11.600 5.620 1.00 98.25 110 CYS A N 1
ATOM 784 C CA . CYS A 1 110 ? -1.250 -10.746 6.685 1.00 98.25 110 CYS A CA 1
ATOM 785 C C . CYS A 1 110 ? -1.937 -9.499 6.110 1.00 98.25 110 CYS A C 1
ATOM 787 O O . CYS A 1 110 ? -1.330 -8.731 5.367 1.00 98.25 110 CYS A O 1
ATOM 789 N N . ILE A 1 111 ? -3.187 -9.280 6.514 1.00 98.56 111 ILE A N 1
ATOM 790 C CA . ILE A 1 111 ? -3.999 -8.108 6.159 1.00 98.56 111 ILE A CA 1
ATOM 791 C C . ILE A 1 111 ? -4.379 -7.275 7.387 1.00 98.56 111 ILE A C 1
ATOM 793 O O . ILE A 1 111 ? -5.149 -6.322 7.278 1.00 98.56 111 ILE A O 1
ATOM 797 N N . ALA A 1 112 ? -3.878 -7.641 8.566 1.00 98.69 112 ALA A N 1
ATOM 798 C CA . ALA A 1 112 ? -4.112 -6.917 9.804 1.00 98.69 112 ALA A CA 1
ATOM 799 C C . ALA A 1 112 ? -3.641 -5.456 9.705 1.00 98.69 112 ALA A C 1
ATOM 801 O O . ALA A 1 112 ? -2.771 -5.131 8.899 1.00 98.69 112 ALA A O 1
ATOM 802 N N . LEU A 1 113 ? -4.208 -4.552 10.509 1.00 98.69 113 LEU A N 1
ATOM 803 C CA . LEU A 1 113 ? -3.921 -3.116 10.366 1.00 98.69 113 LEU A CA 1
ATOM 804 C C . LEU A 1 113 ? -2.459 -2.735 10.644 1.00 98.69 113 LEU A C 1
ATOM 806 O O . LEU A 1 113 ? -2.032 -1.670 10.207 1.00 98.69 113 LEU A O 1
ATOM 810 N N . THR A 1 114 ? -1.698 -3.576 11.348 1.00 98.44 114 THR A N 1
ATOM 811 C CA . THR A 1 114 ? -0.254 -3.381 11.555 1.00 98.44 114 THR A CA 1
ATOM 812 C C . THR A 1 114 ? 0.615 -4.118 10.533 1.00 98.44 114 THR A C 1
ATOM 814 O O . THR A 1 114 ? 1.817 -4.234 10.746 1.00 98.44 114 THR A O 1
ATOM 817 N N . CYS A 1 115 ? 0.024 -4.668 9.473 1.00 98.31 115 CYS A N 1
ATOM 818 C CA . CYS A 1 115 ? 0.736 -5.298 8.366 1.00 98.31 115 CYS A CA 1
ATOM 819 C C . CYS A 1 115 ? 0.741 -4.382 7.138 1.00 98.31 115 CYS A C 1
ATOM 821 O O . CYS A 1 115 ? -0.199 -3.614 6.928 1.00 98.31 115 CYS A O 1
ATOM 823 N N . ASP A 1 116 ? 1.774 -4.521 6.307 1.00 97.81 116 ASP A N 1
ATOM 824 C CA . ASP A 1 116 ? 2.116 -3.617 5.203 1.00 97.81 116 ASP A CA 1
ATOM 825 C C . ASP A 1 116 ? 0.931 -3.234 4.310 1.00 97.81 116 ASP A C 1
ATOM 827 O O . ASP A 1 116 ? 0.786 -2.070 3.951 1.00 97.81 116 ASP A O 1
ATOM 831 N N . ILE A 1 117 ? 0.056 -4.186 3.967 1.00 97.81 117 ILE A N 1
ATOM 832 C CA . ILE A 1 117 ? -1.092 -3.951 3.073 1.00 97.81 117 ILE A CA 1
ATOM 833 C C . ILE A 1 117 ? -2.412 -3.669 3.803 1.00 97.81 117 ILE A C 1
ATOM 835 O O . ILE A 1 117 ? -3.407 -3.342 3.158 1.00 97.81 117 ILE A O 1
ATOM 839 N N . GLY A 1 118 ? -2.456 -3.798 5.131 1.00 98.44 118 GLY A N 1
ATOM 840 C CA . GLY A 1 118 ? -3.689 -3.682 5.912 1.00 98.44 118 GLY A CA 1
ATOM 841 C C . GLY A 1 118 ? -4.379 -2.324 5.749 1.00 98.44 118 GLY A C 1
ATOM 842 O O . GLY A 1 118 ? -5.553 -2.287 5.363 1.00 98.44 118 GLY A O 1
ATOM 843 N N . PRO A 1 119 ? -3.674 -1.197 5.977 1.00 98.69 119 PRO A N 1
ATOM 844 C CA . PRO A 1 119 ? -4.253 0.130 5.803 1.00 98.69 119 PRO A CA 1
ATOM 845 C C . PRO A 1 119 ? -4.772 0.398 4.384 1.00 98.69 119 PRO A C 1
ATOM 847 O O . PRO A 1 119 ? -5.908 0.858 4.238 1.00 98.69 119 PRO A O 1
ATOM 850 N N . MET A 1 120 ? -3.998 0.070 3.338 1.00 97.94 120 MET A N 1
ATOM 851 C CA . MET A 1 120 ? -4.456 0.257 1.954 1.00 97.94 120 MET A CA 1
ATOM 852 C C . MET A 1 120 ? -5.614 -0.665 1.574 1.00 97.94 120 MET A C 1
ATOM 854 O O . MET A 1 120 ? -6.484 -0.228 0.827 1.00 97.94 120 MET A O 1
ATOM 858 N N . LEU A 1 121 ? -5.670 -1.898 2.094 1.00 98.38 121 LEU A N 1
ATOM 859 C CA . LEU A 1 121 ? -6.796 -2.798 1.851 1.00 98.38 121 LEU A CA 1
ATOM 860 C C . LEU A 1 121 ? -8.080 -2.194 2.422 1.00 98.38 121 LEU A C 1
ATOM 862 O O . LEU A 1 121 ? -9.058 -2.024 1.697 1.00 98.38 121 LEU A O 1
ATOM 866 N N . VAL A 1 122 ? -8.078 -1.808 3.703 1.00 98.31 122 VAL A N 1
ATOM 867 C CA . VAL A 1 122 ? -9.270 -1.228 4.343 1.00 98.31 122 VAL A CA 1
ATOM 868 C C . VAL A 1 122 ? -9.706 0.067 3.669 1.00 98.31 122 VAL A C 1
ATOM 870 O O . VAL A 1 122 ? -10.907 0.262 3.471 1.00 98.31 122 VAL A O 1
ATOM 873 N N . ALA A 1 123 ? -8.756 0.934 3.308 1.00 97.44 123 ALA A N 1
ATOM 874 C CA . ALA A 1 123 ? -9.047 2.170 2.592 1.00 97.44 123 ALA A CA 1
ATOM 875 C C . ALA A 1 123 ? -9.605 1.895 1.183 1.00 97.44 123 ALA A C 1
ATOM 877 O O . ALA A 1 123 ? -10.603 2.500 0.793 1.00 97.44 123 ALA A O 1
ATOM 878 N N . GLY A 1 124 ? -9.010 0.951 0.446 1.00 96.00 124 GLY A N 1
ATOM 879 C CA . GLY A 1 124 ? -9.415 0.565 -0.909 1.00 96.00 124 GLY A CA 1
ATOM 880 C C . GLY A 1 124 ? -10.792 -0.097 -0.978 1.00 96.00 124 GLY A C 1
ATOM 881 O O . GLY A 1 124 ? -11.523 0.103 -1.944 1.00 96.00 124 GLY A O 1
ATOM 882 N N . MET A 1 125 ? -11.201 -0.807 0.079 1.00 96.88 125 MET A N 1
ATOM 883 C CA . MET A 1 125 ? -12.567 -1.332 0.221 1.00 96.88 125 MET A CA 1
ATOM 884 C C . MET A 1 125 ? -13.637 -0.228 0.336 1.00 96.88 125 MET A C 1
ATOM 886 O O . MET A 1 125 ? -14.821 -0.489 0.102 1.00 96.88 125 MET A O 1
ATOM 890 N N . GLY A 1 126 ? -13.239 0.993 0.708 1.00 95.62 126 GLY A N 1
ATOM 891 C CA . GLY A 1 126 ? -14.116 2.151 0.852 1.00 95.62 126 GLY A CA 1
ATOM 892 C C . GLY A 1 126 ? -14.870 2.223 2.182 1.00 95.62 126 GLY A C 1
ATOM 893 O O . GLY A 1 126 ? -14.724 1.383 3.078 1.00 95.62 126 GLY A O 1
ATOM 894 N N . GLU A 1 127 ? -15.684 3.270 2.311 1.00 95.69 127 GLU A N 1
ATOM 895 C CA . GLU A 1 127 ? -16.461 3.557 3.519 1.00 95.69 127 GLU A CA 1
ATOM 896 C C . GLU A 1 127 ? -17.407 2.398 3.900 1.00 95.69 127 GLU A C 1
ATOM 898 O O . GLU A 1 127 ? -17.872 1.649 3.032 1.00 95.69 127 GLU A O 1
ATOM 903 N N . PRO A 1 128 ? -17.713 2.226 5.201 1.00 96.62 128 PRO A N 1
ATOM 904 C CA . PRO A 1 128 ? -18.768 1.331 5.667 1.00 96.62 128 PRO A CA 1
ATOM 905 C C . PRO A 1 128 ? -20.075 1.500 4.889 1.00 96.62 128 PRO A C 1
ATOM 907 O O . PRO A 1 128 ? -20.580 2.604 4.687 1.00 96.62 128 PRO A O 1
ATOM 910 N N . SER A 1 129 ? -20.626 0.375 4.448 1.00 95.75 129 SER A N 1
ATOM 911 C CA . SER A 1 129 ? -21.833 0.296 3.628 1.00 95.75 129 SER A CA 1
ATOM 912 C C . SER A 1 129 ? -22.446 -1.097 3.748 1.00 95.75 129 SER A C 1
ATOM 914 O O . SER A 1 129 ? -21.795 -2.033 4.216 1.00 95.75 129 SER A O 1
ATOM 916 N N . GLU A 1 130 ? -23.678 -1.276 3.267 1.00 94.19 130 GLU A N 1
ATOM 917 C CA . GLU A 1 130 ? -24.343 -2.589 3.276 1.00 94.19 130 GLU A CA 1
ATOM 918 C C . GLU A 1 130 ? -23.555 -3.674 2.519 1.00 94.19 130 GLU A C 1
ATOM 920 O O . GLU A 1 130 ? -23.721 -4.860 2.801 1.00 94.19 130 GLU A O 1
ATOM 925 N N . THR A 1 131 ? -22.680 -3.286 1.584 1.00 94.12 131 THR A N 1
ATOM 926 C CA . THR A 1 131 ? -21.826 -4.206 0.822 1.00 94.12 131 THR A CA 1
ATOM 927 C C . THR A 1 131 ? -20.434 -4.362 1.423 1.00 94.12 131 THR A C 1
ATOM 929 O O . THR A 1 131 ? -19.911 -5.471 1.463 1.00 94.12 131 THR A O 1
ATOM 932 N N . THR A 1 132 ? -19.828 -3.277 1.908 1.00 96.50 132 THR A N 1
ATOM 933 C CA . THR A 1 132 ? -18.437 -3.289 2.384 1.00 96.50 132 THR A CA 1
ATOM 934 C C . THR A 1 132 ? -18.325 -3.817 3.811 1.00 96.50 132 THR A C 1
ATOM 936 O O . THR A 1 132 ? -17.433 -4.613 4.109 1.00 96.50 132 THR A O 1
ATOM 939 N N . THR A 1 133 ? -19.248 -3.419 4.691 1.00 97.44 133 THR A N 1
ATOM 940 C CA . THR A 1 133 ? -19.197 -3.746 6.121 1.00 97.44 133 THR A CA 1
ATOM 941 C C . THR A 1 133 ? -19.195 -5.250 6.388 1.00 97.44 133 THR A C 1
ATOM 943 O O . THR A 1 133 ? -18.324 -5.704 7.131 1.00 97.44 133 THR A O 1
ATOM 946 N N . PRO A 1 134 ? -20.074 -6.071 5.776 1.00 96.62 134 PRO A N 1
ATOM 947 C CA . PRO A 1 134 ? -20.059 -7.511 6.023 1.00 96.62 134 PRO A CA 1
ATOM 948 C C . PRO A 1 134 ? -18.762 -8.183 5.558 1.00 96.62 134 PRO A C 1
ATOM 950 O O . PRO A 1 134 ? -18.275 -9.097 6.221 1.00 96.62 134 PRO A O 1
ATOM 953 N N . VAL A 1 135 ? -18.190 -7.723 4.439 1.00 96.56 135 VAL A N 1
ATOM 954 C CA . VAL A 1 135 ? -16.951 -8.281 3.879 1.00 96.56 135 VAL A CA 1
ATOM 955 C C . VAL A 1 135 ? -15.769 -7.954 4.786 1.00 96.56 135 VAL A C 1
ATOM 957 O O . VAL A 1 135 ? -15.041 -8.858 5.194 1.00 96.56 135 VAL A O 1
ATOM 960 N N . ARG A 1 136 ? -15.608 -6.683 5.173 1.00 97.69 136 ARG A N 1
ATOM 961 C CA . ARG A 1 136 ? -14.515 -6.262 6.059 1.00 97.69 136 ARG A CA 1
ATOM 962 C C . ARG A 1 136 ? -14.637 -6.921 7.433 1.00 97.69 136 ARG A C 1
ATOM 964 O O . ARG A 1 136 ? -13.670 -7.480 7.940 1.00 97.69 136 ARG A O 1
ATOM 971 N N . ALA A 1 137 ? -15.842 -6.982 7.989 1.00 97.81 137 ALA A N 1
ATOM 972 C CA . ALA A 1 137 ? -16.078 -7.648 9.264 1.00 97.81 137 ALA A CA 1
ATOM 973 C C . ALA A 1 137 ? -15.756 -9.148 9.256 1.00 97.81 137 ALA A C 1
ATOM 975 O O . ALA A 1 137 ? -15.326 -9.683 10.280 1.00 97.81 137 ALA A O 1
ATOM 976 N N . ALA A 1 138 ? -15.955 -9.827 8.122 1.00 96.75 138 ALA A N 1
ATOM 977 C CA . ALA A 1 138 ? -15.569 -11.223 7.959 1.00 96.75 138 ALA A CA 1
ATOM 978 C C . ALA A 1 138 ? -14.042 -11.393 7.913 1.00 96.75 138 ALA A C 1
ATOM 980 O O . ALA A 1 138 ? -13.522 -12.281 8.584 1.00 96.75 138 ALA A O 1
ATOM 981 N N . LEU A 1 139 ? -13.333 -10.525 7.181 1.00 97.44 139 LEU A N 1
ATOM 982 C CA . LEU A 1 139 ? -11.868 -10.560 7.066 1.00 97.44 139 LEU A CA 1
ATOM 983 C C . LEU A 1 139 ? -11.159 -10.304 8.404 1.00 97.44 139 LEU A C 1
ATOM 985 O O . LEU A 1 139 ? -10.163 -10.949 8.714 1.00 97.44 139 LEU A O 1
ATOM 989 N N . TYR A 1 140 ? -11.698 -9.393 9.212 1.00 97.81 140 TYR A N 1
ATOM 990 C CA . TYR A 1 140 ? -11.080 -8.944 10.463 1.00 97.81 140 TYR A CA 1
ATOM 991 C C . TYR A 1 140 ? -11.736 -9.523 11.730 1.00 97.81 140 TYR A C 1
ATOM 993 O O . TYR A 1 140 ? -11.434 -9.088 12.842 1.00 97.81 140 TYR A O 1
ATOM 1001 N N . GLY A 1 141 ? -12.643 -10.495 11.587 1.00 95.50 141 GLY A N 1
ATOM 1002 C CA . GLY A 1 141 ? -13.135 -11.301 12.708 1.00 95.50 141 GLY A CA 1
ATOM 1003 C C . GLY A 1 141 ? -14.128 -10.616 13.657 1.00 95.50 141 GLY A C 1
ATOM 1004 O O . GLY A 1 141 ? -14.242 -11.032 14.807 1.00 95.50 141 GLY A O 1
ATOM 1005 N N . TYR A 1 142 ? -14.870 -9.599 13.207 1.00 96.00 142 TYR A N 1
ATOM 1006 C CA . TYR A 1 142 ? -15.891 -8.906 14.018 1.00 96.00 142 TYR A CA 1
ATOM 1007 C C . TYR A 1 142 ? -17.328 -9.024 13.473 1.00 96.00 142 TYR A C 1
ATOM 1009 O O . TYR A 1 142 ? -18.242 -8.362 13.961 1.00 96.00 142 TYR A O 1
ATOM 1017 N N . GLY A 1 143 ? -17.564 -9.903 12.493 1.00 92.94 143 GLY A N 1
ATOM 1018 C CA . GLY A 1 143 ? -18.870 -10.075 11.838 1.00 92.94 143 GLY A CA 1
ATOM 1019 C C . GLY A 1 143 ? -19.990 -10.707 12.679 1.00 92.94 143 GLY A C 1
ATOM 1020 O O . GLY A 1 143 ? -21.139 -10.693 12.250 1.00 92.94 143 GLY A O 1
ATOM 1021 N N . SER A 1 144 ? -19.698 -11.262 13.861 1.00 87.56 144 SER A N 1
ATOM 1022 C CA . SER A 1 144 ? -20.712 -11.870 14.745 1.00 87.56 144 SER A CA 1
ATOM 1023 C C . SER A 1 144 ? -21.420 -10.875 15.673 1.00 87.56 144 SER A C 1
ATOM 1025 O O . SER A 1 144 ? -22.266 -11.278 16.472 1.00 87.56 144 SER A O 1
ATOM 1027 N N . THR A 1 145 ? -21.039 -9.601 15.618 1.00 89.19 145 THR A N 1
ATOM 1028 C CA . THR A 1 145 ? -21.591 -8.530 16.452 1.00 89.19 145 THR A CA 1
ATOM 1029 C C . THR A 1 145 ? -23.000 -8.126 15.992 1.00 89.19 145 THR A C 1
ATOM 1031 O O . THR A 1 145 ? -23.361 -8.307 14.830 1.00 89.19 145 THR A O 1
ATOM 1034 N N . ASP A 1 146 ? -23.811 -7.574 16.904 1.00 91.62 146 ASP A N 1
ATOM 1035 C CA . ASP A 1 146 ? -25.117 -6.990 16.565 1.00 91.62 146 ASP A CA 1
ATOM 1036 C C . ASP A 1 146 ? -24.996 -5.979 15.402 1.00 91.62 146 ASP A C 1
ATOM 1038 O O . ASP A 1 146 ? -24.054 -5.188 15.416 1.00 91.62 146 ASP A O 1
ATOM 1042 N N . PRO A 1 147 ? -25.920 -5.950 14.419 1.00 88.62 147 PRO A N 1
ATOM 1043 C CA . PRO A 1 147 ? -25.785 -5.119 13.218 1.00 88.62 147 PRO A CA 1
ATOM 1044 C C . PRO A 1 147 ? -25.570 -3.618 13.464 1.00 88.62 147 PRO A C 1
ATOM 1046 O O . PRO A 1 147 ? -24.868 -2.962 12.689 1.00 88.62 147 PRO A O 1
ATOM 1049 N N . VAL A 1 148 ? -26.157 -3.062 14.531 1.00 87.25 148 VAL A N 1
ATOM 1050 C CA . VAL A 1 148 ? -25.977 -1.642 14.867 1.00 87.25 148 VAL A CA 1
ATOM 1051 C C . VAL A 1 148 ? -24.544 -1.412 15.333 1.00 87.25 148 VAL A C 1
ATOM 1053 O O . VAL A 1 148 ? -23.840 -0.556 14.802 1.00 87.25 148 VAL A O 1
ATOM 1056 N N . VAL A 1 149 ? -24.078 -2.231 16.273 1.00 94.12 149 VAL A N 1
ATOM 1057 C CA . VAL A 1 149 ? -22.715 -2.138 16.812 1.00 94.12 149 VAL A CA 1
ATOM 1058 C C . VAL A 1 149 ? -21.674 -2.500 15.745 1.00 94.12 149 VAL A C 1
ATOM 1060 O O . VAL A 1 149 ? -20.629 -1.860 15.670 1.00 94.12 149 VAL A O 1
ATOM 1063 N N . LEU A 1 150 ? -21.981 -3.455 14.865 1.00 96.12 150 LEU A N 1
ATOM 1064 C CA . LEU A 1 150 ? -21.149 -3.877 13.740 1.00 96.12 150 LEU A CA 1
ATOM 1065 C C . LEU A 1 150 ? -20.775 -2.697 12.841 1.00 96.12 150 LEU A C 1
ATOM 1067 O O . LEU A 1 150 ? -19.604 -2.514 12.525 1.00 96.12 150 LEU A O 1
ATOM 1071 N N . THR A 1 151 ? -21.758 -1.874 12.472 1.00 95.56 151 THR A N 1
ATOM 1072 C CA . THR A 1 151 ? -21.536 -0.696 11.621 1.00 95.56 151 THR A CA 1
ATOM 1073 C C . THR A 1 151 ? -20.601 0.310 12.301 1.00 95.56 151 THR A C 1
ATOM 1075 O O . THR A 1 151 ? -19.722 0.879 11.661 1.00 95.56 151 THR A O 1
ATOM 1078 N N . HIS A 1 152 ? -20.737 0.498 13.616 1.00 96.88 152 HIS A N 1
ATOM 1079 C CA . HIS A 1 152 ? -19.884 1.398 14.400 1.00 96.88 152 HIS A CA 1
ATOM 1080 C C . HIS A 1 152 ? -18.456 0.861 14.577 1.00 96.88 152 HIS A C 1
ATOM 1082 O O . HIS A 1 152 ? -17.495 1.625 14.484 1.00 96.88 152 HIS A O 1
ATOM 1088 N N . MET A 1 153 ? -18.296 -0.450 14.783 1.00 97.81 153 MET A N 1
ATOM 1089 C CA . MET A 1 153 ? -16.978 -1.094 14.781 1.00 97.81 153 MET A CA 1
ATOM 1090 C C . MET A 1 153 ? -16.296 -0.938 13.423 1.00 97.81 153 MET A C 1
ATOM 1092 O O . MET A 1 153 ? -15.111 -0.627 13.356 1.00 97.81 153 MET A O 1
ATOM 1096 N N . ASP A 1 154 ? -17.056 -1.104 12.345 1.00 98.12 154 ASP A N 1
ATOM 1097 C CA . ASP A 1 154 ? -16.558 -0.980 10.984 1.00 98.12 154 ASP A CA 1
ATOM 1098 C C . ASP A 1 154 ? -16.102 0.448 10.655 1.00 98.12 154 ASP A C 1
ATOM 1100 O O . ASP A 1 154 ? -15.043 0.639 10.058 1.00 98.12 154 ASP A O 1
ATOM 1104 N N . TRP A 1 155 ? -16.840 1.459 11.127 1.00 97.62 155 TRP A N 1
ATOM 1105 C CA . TRP A 1 155 ? -16.401 2.855 11.075 1.00 97.62 155 TRP A CA 1
ATOM 1106 C C . TRP A 1 155 ? -15.119 3.103 11.858 1.00 97.62 155 TRP A C 1
ATOM 1108 O O . TRP A 1 155 ? -14.275 3.850 11.379 1.00 97.62 155 TRP A O 1
ATOM 1118 N N . ALA A 1 156 ? -14.929 2.474 13.018 1.00 98.00 156 ALA A N 1
ATOM 1119 C CA . ALA A 1 156 ? -13.691 2.613 13.779 1.00 98.00 156 ALA A CA 1
ATOM 1120 C C . ALA A 1 156 ? -12.482 2.034 13.027 1.00 98.00 156 ALA A C 1
ATOM 1122 O O . ALA A 1 156 ? -11.442 2.685 12.939 1.00 98.00 156 ALA A O 1
ATOM 1123 N N . VAL A 1 157 ? -12.639 0.837 12.448 1.00 98.50 157 VAL A N 1
ATOM 1124 C CA . VAL A 1 157 ? -11.605 0.169 11.639 1.00 98.50 157 VAL A CA 1
ATOM 1125 C C . VAL A 1 157 ? -11.274 1.002 10.401 1.00 98.50 157 VAL A C 1
ATOM 1127 O O . VAL A 1 157 ? -10.105 1.300 10.157 1.00 98.50 157 VAL A O 1
ATOM 1130 N N . TYR A 1 158 ? -12.297 1.430 9.655 1.00 98.38 158 TYR A N 1
ATOM 1131 C CA . TYR A 1 158 ? -12.119 2.258 8.465 1.00 98.38 158 TYR A CA 1
ATOM 1132 C C . TYR A 1 158 ? -11.520 3.628 8.790 1.00 98.38 158 TYR A C 1
ATOM 1134 O O . TYR A 1 158 ? -10.607 4.069 8.099 1.00 98.38 158 TYR A O 1
ATOM 1142 N N . ALA A 1 159 ? -11.981 4.297 9.849 1.00 97.56 159 ALA A N 1
ATOM 1143 C CA . ALA A 1 159 ? -11.461 5.601 10.237 1.00 97.56 159 ALA A CA 1
ATOM 1144 C C . ALA A 1 159 ? -9.996 5.514 10.671 1.00 97.56 159 ALA A C 1
ATOM 1146 O O . ALA A 1 159 ? -9.208 6.360 10.257 1.00 97.5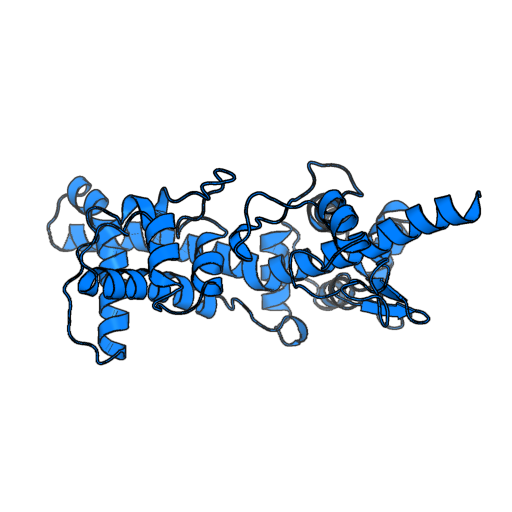6 159 ALA A O 1
ATOM 1147 N N . LEU A 1 160 ? -9.608 4.498 11.451 1.00 98.50 160 LEU A N 1
ATOM 1148 C CA . LEU A 1 160 ? -8.212 4.297 11.845 1.00 98.50 160 LEU A CA 1
ATOM 1149 C C . LEU A 1 160 ? -7.321 4.080 10.620 1.00 98.50 160 LEU A C 1
ATOM 1151 O O . LEU A 1 160 ? -6.398 4.851 10.384 1.00 98.50 160 LEU A O 1
ATOM 1155 N N . ALA A 1 161 ? -7.627 3.060 9.820 1.00 98.44 161 ALA A N 1
ATOM 1156 C CA . ALA A 1 161 ? -6.821 2.696 8.663 1.00 98.44 161 ALA A CA 1
ATOM 1157 C C . ALA A 1 161 ? -6.812 3.800 7.597 1.00 98.44 161 ALA A C 1
ATOM 1159 O O . ALA A 1 161 ? -5.751 4.246 7.166 1.00 98.44 161 ALA A O 1
ATOM 1160 N N . GLY A 1 162 ? -7.995 4.276 7.205 1.00 97.00 162 GLY A N 1
ATOM 1161 C CA . GLY A 1 162 ? -8.175 5.255 6.141 1.00 97.00 162 GLY A CA 1
ATOM 1162 C C . GLY A 1 162 ? -7.581 6.619 6.477 1.00 97.00 162 GLY A C 1
ATOM 1163 O O . GLY A 1 162 ? -6.941 7.223 5.619 1.00 97.00 162 GLY A O 1
ATOM 1164 N N . SER A 1 163 ? -7.731 7.107 7.716 1.00 96.38 163 SER A N 1
ATOM 1165 C CA . SER A 1 163 ? -7.166 8.411 8.094 1.00 96.38 163 SER A CA 1
ATOM 1166 C C . SER A 1 163 ? -5.641 8.377 8.187 1.00 96.38 163 SER A C 1
ATOM 1168 O O . SER A 1 163 ? -4.990 9.288 7.668 1.00 96.38 163 SER A O 1
ATOM 1170 N N . THR A 1 164 ? -5.058 7.326 8.771 1.00 98.19 164 THR A N 1
ATOM 1171 C CA . THR A 1 164 ? -3.600 7.173 8.852 1.00 98.19 164 THR A CA 1
ATOM 1172 C C . THR A 1 164 ? -2.998 6.964 7.460 1.00 98.19 164 THR A C 1
ATOM 1174 O O . THR A 1 164 ? -2.023 7.626 7.105 1.00 98.19 164 THR A O 1
ATOM 1177 N N . PHE A 1 165 ? -3.624 6.138 6.615 1.00 98.62 165 PHE A N 1
ATOM 1178 C CA . PHE A 1 165 ? -3.216 5.937 5.222 1.00 98.62 165 PHE A CA 1
ATOM 1179 C C . PHE A 1 165 ? -3.255 7.238 4.407 1.00 98.62 165 PHE A C 1
ATOM 1181 O O . PHE A 1 165 ? -2.278 7.597 3.748 1.00 98.62 165 PHE A O 1
ATOM 1188 N N . ALA A 1 166 ? -4.356 7.992 4.489 1.00 97.25 166 ALA A N 1
ATOM 1189 C CA . ALA A 1 166 ? -4.497 9.265 3.786 1.00 97.25 166 ALA A CA 1
ATOM 1190 C C . ALA A 1 166 ? -3.509 10.330 4.296 1.00 97.25 166 ALA A C 1
ATOM 1192 O O . ALA A 1 166 ? -2.957 11.085 3.497 1.00 97.25 166 ALA A O 1
ATOM 1193 N N . THR A 1 167 ? -3.241 10.372 5.606 1.00 97.44 167 THR A N 1
ATOM 1194 C CA . THR A 1 167 ? -2.256 11.289 6.215 1.00 97.44 167 THR A CA 1
ATOM 1195 C C . THR A 1 167 ? -0.843 11.022 5.696 1.00 97.44 167 THR A C 1
ATOM 1197 O O . THR A 1 167 ? -0.107 11.966 5.411 1.00 97.44 167 THR A O 1
ATOM 1200 N N . ASN A 1 168 ? -0.505 9.751 5.469 1.00 97.81 168 ASN A N 1
ATOM 1201 C CA . ASN A 1 168 ? 0.745 9.321 4.840 1.00 97.81 168 ASN A CA 1
ATOM 1202 C C . ASN A 1 168 ? 0.751 9.492 3.302 1.00 97.81 168 ASN A C 1
ATOM 1204 O O . ASN A 1 168 ? 1.712 9.145 2.614 1.00 97.81 168 ASN A O 1
ATOM 1208 N N . GLY A 1 169 ? -0.308 10.077 2.732 1.00 97.00 169 GLY A N 1
ATOM 1209 C CA . GLY A 1 169 ? -0.420 10.379 1.308 1.00 97.00 169 GLY A CA 1
ATOM 1210 C C . GLY A 1 169 ? -0.795 9.174 0.447 1.00 97.00 169 GLY A C 1
ATOM 1211 O O . GLY A 1 169 ? -0.411 9.128 -0.724 1.00 97.00 169 GLY A O 1
ATOM 1212 N N . GLY A 1 170 ? -1.499 8.189 1.003 1.00 97.31 170 GLY A N 1
ATOM 1213 C CA . GLY A 1 170 ? -2.102 7.107 0.231 1.00 97.31 170 GLY A CA 1
ATOM 1214 C C . GLY A 1 170 ? -2.970 7.639 -0.912 1.00 97.31 170 GLY A C 1
ATOM 1215 O O . GLY A 1 170 ? -3.744 8.579 -0.728 1.00 97.31 170 GLY A O 1
ATOM 1216 N N . GLY A 1 171 ? -2.807 7.084 -2.114 1.00 94.69 171 GLY A N 1
ATOM 1217 C CA . GLY A 1 171 ? -3.557 7.511 -3.298 1.00 94.69 171 GLY A CA 1
ATOM 1218 C C . GLY A 1 171 ? -3.097 8.831 -3.935 1.00 94.69 171 GLY A C 1
ATOM 1219 O O . GLY A 1 171 ? -3.706 9.260 -4.914 1.00 94.69 171 GLY A O 1
ATOM 1220 N N . ALA A 1 172 ? -2.031 9.474 -3.446 1.00 94.94 172 ALA A N 1
ATOM 1221 C CA . ALA A 1 172 ? -1.532 10.729 -4.014 1.00 94.94 172 ALA A CA 1
ATOM 1222 C C . ALA A 1 172 ? -1.089 10.593 -5.485 1.00 94.94 172 ALA A C 1
ATOM 1224 O O . ALA A 1 172 ? -0.467 9.605 -5.869 1.00 94.94 172 ALA A O 1
ATOM 1225 N N . ASP A 1 173 ? -1.344 11.620 -6.300 1.00 96.06 173 ASP A N 1
ATOM 1226 C CA . ASP A 1 173 ? -0.843 11.672 -7.677 1.00 96.06 173 ASP A CA 1
ATOM 1227 C C . ASP A 1 173 ? 0.683 11.861 -7.691 1.00 96.06 173 ASP A C 1
ATOM 1229 O O . ASP A 1 173 ? 1.204 12.939 -7.379 1.00 96.06 173 ASP A O 1
ATOM 1233 N N . LEU A 1 174 ? 1.399 10.807 -8.089 1.00 96.94 174 LEU A N 1
ATOM 1234 C CA . LEU A 1 174 ? 2.858 10.781 -8.150 1.00 96.94 174 LEU A CA 1
ATOM 1235 C C . LEU A 1 174 ? 3.428 11.862 -9.081 1.00 96.94 174 LEU A C 1
ATOM 1237 O O . LEU A 1 174 ? 4.506 12.383 -8.800 1.00 96.94 174 LEU A O 1
ATOM 1241 N N . ALA A 1 175 ? 2.714 12.252 -10.142 1.00 94.88 175 ALA A N 1
ATOM 1242 C CA . ALA A 1 175 ? 3.191 13.256 -11.095 1.00 94.88 175 ALA A CA 1
ATOM 1243 C C . ALA A 1 175 ? 3.258 14.671 -10.493 1.00 94.88 175 ALA A C 1
ATOM 1245 O O . ALA A 1 175 ? 3.992 15.528 -10.988 1.00 94.88 175 ALA A O 1
ATOM 1246 N N . THR A 1 176 ? 2.501 14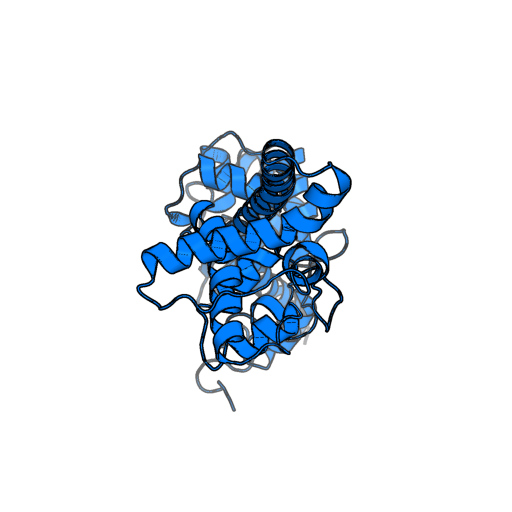.925 -9.420 1.00 95.06 176 THR A N 1
ATOM 1247 C CA . THR A 1 176 ? 2.477 16.217 -8.713 1.00 95.06 176 THR A CA 1
ATOM 1248 C C . THR A 1 176 ? 3.143 16.162 -7.338 1.00 95.06 176 THR A C 1
ATOM 1250 O O . THR A 1 176 ? 3.308 17.197 -6.685 1.00 95.06 176 THR A O 1
ATOM 1253 N N . ALA A 1 177 ? 3.563 14.973 -6.900 1.00 95.94 177 ALA A N 1
ATOM 1254 C CA . ALA A 1 177 ? 4.259 14.778 -5.641 1.00 95.94 177 ALA A CA 1
ATOM 1255 C C . ALA A 1 177 ? 5.634 15.467 -5.637 1.00 95.94 177 ALA A C 1
ATOM 1257 O O . ALA A 1 177 ? 6.315 15.608 -6.654 1.00 95.94 177 ALA A O 1
ATOM 1258 N N . SER A 1 178 ? 6.073 15.898 -4.453 1.00 96.69 178 SER A N 1
ATOM 1259 C CA . SER A 1 178 ? 7.406 16.487 -4.307 1.00 96.69 178 SER A CA 1
ATOM 1260 C C . SER A 1 178 ? 8.502 15.427 -4.467 1.00 96.69 178 SER A C 1
ATOM 1262 O O . SER A 1 178 ? 8.321 14.275 -4.076 1.00 96.69 178 SER A O 1
ATOM 1264 N N . ASN A 1 179 ? 9.688 15.830 -4.937 1.00 96.88 179 ASN A N 1
ATOM 1265 C CA . ASN A 1 179 ? 10.850 14.932 -5.021 1.00 96.88 179 ASN A CA 1
ATOM 1266 C C . ASN A 1 179 ? 11.219 14.285 -3.675 1.00 96.88 179 ASN A C 1
ATOM 1268 O O . ASN A 1 179 ? 11.734 13.174 -3.668 1.00 96.88 179 ASN A O 1
ATOM 1272 N N . ALA A 1 180 ? 10.971 14.964 -2.549 1.00 97.06 180 ALA A N 1
ATOM 1273 C CA . ALA A 1 180 ? 11.201 14.388 -1.225 1.00 97.06 180 ALA A CA 1
ATOM 1274 C C . ALA A 1 180 ? 10.261 13.199 -0.972 1.00 97.06 180 ALA A C 1
ATOM 1276 O O . ALA A 1 180 ? 10.734 12.118 -0.644 1.00 97.06 180 ALA A O 1
ATOM 1277 N N . SER A 1 181 ? 8.962 13.368 -1.244 1.00 97.19 181 SER A N 1
ATOM 1278 C CA . SER A 1 181 ? 7.986 12.281 -1.106 1.00 97.19 181 SER A CA 1
ATOM 1279 C C . SER A 1 181 ? 8.249 11.144 -2.096 1.00 97.19 181 SER A C 1
ATOM 1281 O O . SER A 1 181 ? 8.200 9.982 -1.713 1.00 97.19 181 SER A O 1
ATOM 1283 N N . LEU A 1 182 ? 8.582 11.454 -3.354 1.00 98.38 182 LEU A N 1
ATOM 1284 C CA . LEU A 1 182 ? 8.920 10.436 -4.357 1.00 98.38 182 LEU A CA 1
ATOM 1285 C C . LEU A 1 182 ? 10.148 9.612 -3.954 1.00 98.38 182 LEU A C 1
ATOM 1287 O O . LEU A 1 182 ? 10.161 8.399 -4.144 1.00 98.38 182 LEU A O 1
ATOM 1291 N N . ARG A 1 183 ? 11.164 10.263 -3.378 1.00 98.19 183 ARG A N 1
ATOM 1292 C CA . ARG A 1 183 ? 12.370 9.609 -2.866 1.00 98.19 183 ARG A CA 1
ATOM 1293 C C . ARG A 1 183 ? 12.053 8.668 -1.706 1.00 98.19 183 ARG A C 1
ATOM 1295 O O . ARG A 1 183 ? 12.528 7.541 -1.722 1.00 98.19 183 ARG A O 1
ATOM 1302 N N . GLU A 1 184 ? 11.272 9.125 -0.727 1.00 98.38 184 GLU A N 1
ATOM 1303 C CA . GLU A 1 184 ? 10.865 8.314 0.430 1.00 98.38 184 GLU A CA 1
ATOM 1304 C C . GLU A 1 184 ? 10.038 7.102 -0.009 1.00 98.38 184 GLU A C 1
ATOM 1306 O O . GLU A 1 184 ? 10.360 5.981 0.364 1.00 98.38 184 GLU A O 1
ATOM 1311 N N . ARG A 1 185 ? 9.053 7.303 -0.895 1.00 98.56 185 ARG A N 1
ATOM 1312 C CA . ARG A 1 185 ? 8.236 6.214 -1.461 1.00 98.56 185 ARG A CA 1
ATOM 1313 C C . ARG A 1 185 ? 9.083 5.183 -2.191 1.00 98.56 185 ARG A C 1
ATOM 1315 O O . ARG A 1 185 ? 8.891 3.993 -1.985 1.00 98.56 185 ARG A O 1
ATOM 1322 N N . LEU A 1 186 ? 10.010 5.638 -3.039 1.00 98.56 186 LEU A N 1
ATOM 1323 C CA . LEU A 1 186 ? 10.910 4.755 -3.776 1.00 98.56 186 LEU A CA 1
ATOM 1324 C C . LEU A 1 186 ? 11.785 3.943 -2.820 1.00 98.56 186 LEU A C 1
ATOM 1326 O O . LEU A 1 186 ? 11.910 2.732 -2.989 1.00 98.56 186 LEU A O 1
ATOM 1330 N N . ALA A 1 187 ? 12.383 4.601 -1.827 1.00 98.38 187 ALA A N 1
ATOM 1331 C CA . ALA A 1 187 ? 13.240 3.945 -0.851 1.00 98.38 187 ALA A CA 1
ATOM 1332 C C . ALA A 1 187 ? 12.477 2.896 -0.031 1.00 98.38 187 ALA A C 1
ATOM 1334 O O . ALA A 1 187 ? 13.033 1.831 0.212 1.00 98.38 187 ALA A O 1
ATOM 1335 N N . GLU A 1 188 ? 11.220 3.164 0.326 1.00 98.38 188 GLU A N 1
ATOM 1336 C CA . GLU A 1 188 ? 10.373 2.228 1.070 1.00 98.38 188 GLU A CA 1
ATOM 1337 C C . GLU A 1 188 ? 10.128 0.928 0.292 1.00 98.38 188 GLU A C 1
ATOM 1339 O O . GLU A 1 188 ? 10.376 -0.163 0.792 1.00 98.38 188 GLU A O 1
ATOM 1344 N N . VAL A 1 189 ? 9.703 1.031 -0.971 1.00 97.56 189 VAL A N 1
ATOM 1345 C CA . VAL A 1 189 ? 9.272 -0.152 -1.744 1.00 97.56 189 VAL A CA 1
ATOM 1346 C C . VAL A 1 189 ? 10.398 -0.877 -2.470 1.00 97.56 189 VAL A C 1
ATOM 1348 O O . VAL A 1 189 ? 10.249 -2.042 -2.821 1.00 97.56 189 VAL A O 1
ATOM 1351 N N . SER A 1 190 ? 11.522 -0.201 -2.717 1.00 96.50 190 SER A N 1
ATOM 1352 C CA . SER A 1 190 ? 12.653 -0.777 -3.460 1.00 96.50 190 SER A CA 1
ATOM 1353 C C . SER A 1 190 ? 13.926 -0.937 -2.629 1.00 96.50 190 SER A C 1
ATOM 1355 O O . SER A 1 190 ? 14.890 -1.542 -3.093 1.00 96.50 190 SER A O 1
ATOM 1357 N N . GLY A 1 191 ? 13.996 -0.329 -1.441 1.00 96.88 191 GLY A N 1
ATOM 1358 C CA . GLY A 1 191 ? 15.235 -0.206 -0.668 1.00 96.88 191 GLY A CA 1
ATOM 1359 C C . GLY A 1 191 ? 16.277 0.740 -1.287 1.00 96.88 191 GLY A C 1
ATOM 1360 O O . GLY A 1 191 ? 17.382 0.878 -0.753 1.00 96.88 191 GLY A O 1
ATOM 1361 N N . VAL A 1 192 ? 15.971 1.396 -2.415 1.00 98.00 192 VAL A N 1
ATOM 1362 C CA . VAL A 1 192 ? 16.910 2.251 -3.150 1.00 98.00 192 VAL A CA 1
ATOM 1363 C C . VAL A 1 192 ? 16.683 3.725 -2.841 1.00 98.00 192 VAL A C 1
ATOM 1365 O O . VAL A 1 192 ? 15.661 4.312 -3.183 1.00 98.00 192 VAL A O 1
ATOM 1368 N N . ASP A 1 193 ? 17.715 4.365 -2.294 1.00 97.62 193 ASP A N 1
ATOM 1369 C CA . ASP A 1 193 ? 17.731 5.807 -2.074 1.00 97.62 193 ASP A CA 1
ATOM 1370 C C . ASP A 1 193 ? 18.392 6.571 -3.238 1.00 97.62 193 ASP A C 1
ATOM 1372 O O . ASP A 1 193 ? 19.554 6.325 -3.581 1.00 97.62 193 ASP A O 1
ATOM 1376 N N . ILE A 1 194 ? 17.684 7.549 -3.817 1.00 97.88 194 ILE A N 1
ATOM 1377 C CA . ILE A 1 194 ? 18.205 8.461 -4.852 1.00 97.88 194 ILE A CA 1
ATOM 1378 C C . ILE A 1 194 ? 18.079 9.911 -4.376 1.00 97.88 194 ILE A C 1
ATOM 1380 O O . ILE A 1 194 ? 17.098 10.605 -4.632 1.00 97.88 194 ILE A O 1
ATOM 1384 N N . ALA A 1 195 ? 19.123 10.401 -3.705 1.00 96.81 195 ALA A N 1
ATOM 1385 C CA . ALA A 1 195 ? 19.148 11.759 -3.159 1.00 96.81 195 ALA A CA 1
ATOM 1386 C C . ALA A 1 195 ? 19.209 12.871 -4.224 1.00 96.81 195 ALA A C 1
ATOM 1388 O O . ALA A 1 195 ? 18.814 14.005 -3.951 1.00 96.81 195 ALA A O 1
ATOM 1389 N N . ASN A 1 196 ? 19.730 12.582 -5.422 1.00 97.69 196 ASN A N 1
ATOM 1390 C CA . ASN A 1 196 ? 19.810 13.570 -6.496 1.00 97.69 196 ASN A CA 1
ATOM 1391 C C . ASN A 1 196 ? 18.439 13.698 -7.188 1.00 97.69 196 ASN A C 1
ATOM 1393 O O . ASN A 1 196 ? 18.032 12.758 -7.873 1.00 97.69 196 ASN A O 1
ATOM 1397 N N . PRO A 1 197 ? 17.755 14.855 -7.094 1.00 96.88 197 PRO A N 1
ATOM 1398 C CA . PRO A 1 197 ? 16.422 15.019 -7.664 1.00 96.88 197 PRO A CA 1
ATOM 1399 C C . PRO A 1 197 ? 16.409 14.891 -9.190 1.00 96.88 197 PRO A C 1
ATOM 1401 O O . PRO A 1 197 ? 15.418 14.433 -9.742 1.00 96.88 197 PRO A O 1
ATOM 1404 N N . VAL A 1 198 ? 17.488 15.254 -9.889 1.00 97.69 198 VAL A N 1
ATOM 1405 C CA . VAL A 1 198 ? 17.562 15.089 -11.349 1.00 97.69 198 VAL A CA 1
ATOM 1406 C C . VAL A 1 198 ? 17.619 13.608 -11.708 1.00 97.69 198 VAL A C 1
ATOM 1408 O O . VAL A 1 198 ? 16.862 13.162 -12.559 1.00 97.69 198 VAL A O 1
ATOM 1411 N N . ALA A 1 199 ? 18.460 12.832 -11.019 1.00 98.19 199 ALA A N 1
ATOM 1412 C CA . ALA A 1 199 ? 18.558 11.393 -11.253 1.00 98.19 199 ALA A CA 1
ATOM 1413 C C . ALA A 1 199 ? 17.249 10.666 -10.902 1.00 98.19 199 ALA A C 1
ATOM 1415 O O . ALA A 1 199 ? 16.807 9.799 -11.649 1.00 98.19 199 ALA A O 1
ATOM 1416 N N . LEU A 1 200 ? 16.592 11.069 -9.807 1.00 98.44 200 LEU A N 1
ATOM 1417 C CA . LEU A 1 200 ? 15.279 10.549 -9.427 1.00 98.44 200 LEU A CA 1
ATOM 1418 C C . LEU A 1 200 ? 14.234 10.818 -10.518 1.00 98.44 200 LEU A C 1
ATOM 1420 O O . LEU A 1 200 ? 13.541 9.898 -10.938 1.00 98.44 200 LEU A O 1
ATOM 1424 N N . ASN A 1 201 ? 14.154 12.055 -11.021 1.00 97.56 201 ASN A N 1
ATOM 1425 C CA . ASN A 1 201 ? 13.225 12.394 -12.102 1.00 97.56 201 ASN A CA 1
ATOM 1426 C C . ASN A 1 201 ? 13.556 11.651 -13.399 1.00 97.56 201 ASN A C 1
ATOM 1428 O O . ASN A 1 201 ? 12.641 11.162 -14.051 1.00 97.56 201 ASN A O 1
ATOM 1432 N N . ASN A 1 202 ? 14.838 11.500 -13.740 1.00 97.81 202 ASN A N 1
ATOM 1433 C CA . ASN A 1 202 ? 15.240 10.719 -14.906 1.00 97.81 202 ASN A CA 1
ATOM 1434 C C . ASN A 1 202 ? 14.755 9.270 -14.798 1.00 97.81 202 ASN A C 1
ATOM 1436 O O . ASN A 1 202 ? 14.268 8.721 -15.780 1.00 97.81 202 ASN A O 1
ATOM 1440 N N . ILE A 1 203 ? 14.882 8.652 -13.618 1.00 97.94 203 ILE A N 1
ATOM 1441 C CA . ILE A 1 203 ? 14.422 7.278 -13.386 1.00 97.94 203 ILE A CA 1
ATOM 1442 C C . ILE A 1 203 ? 12.904 7.182 -13.485 1.00 97.94 203 ILE A C 1
ATOM 1444 O O . ILE A 1 203 ? 12.407 6.337 -14.220 1.00 97.94 203 ILE A O 1
ATOM 1448 N N . LEU A 1 204 ? 12.165 8.032 -12.771 1.00 97.88 204 LEU A N 1
ATOM 1449 C CA . LEU A 1 204 ? 10.708 7.912 -12.685 1.00 97.88 204 LEU A CA 1
ATOM 1450 C C . LEU A 1 204 ? 10.013 8.344 -13.981 1.00 97.88 204 LEU A C 1
ATOM 1452 O O . LEU A 1 204 ? 9.128 7.647 -14.471 1.00 97.88 204 LEU A O 1
ATOM 1456 N N . TRP A 1 205 ? 10.446 9.464 -14.559 1.00 96.88 205 TRP A N 1
ATOM 1457 C CA . TRP A 1 205 ? 9.719 10.182 -15.613 1.00 96.88 205 TRP A CA 1
ATOM 1458 C C . TRP A 1 205 ? 10.461 10.273 -16.944 1.00 96.88 205 TRP A C 1
ATOM 1460 O O . TRP A 1 205 ? 9.867 10.696 -17.935 1.00 96.88 205 TRP A O 1
ATOM 1470 N N . GLY A 1 206 ? 11.725 9.854 -16.971 1.00 96.44 206 GLY A N 1
ATOM 1471 C CA . GLY A 1 206 ? 12.551 9.765 -18.168 1.00 96.44 206 GLY A CA 1
ATOM 1472 C C . GLY A 1 206 ? 13.628 10.837 -18.247 1.00 96.44 206 GLY A C 1
ATOM 1473 O O . GLY A 1 206 ? 13.499 11.939 -17.713 1.00 96.44 206 GLY A O 1
ATOM 1474 N N . SER A 1 207 ? 14.721 10.505 -18.932 1.00 94.50 207 SER A N 1
ATOM 1475 C CA . SER A 1 207 ? 15.829 11.424 -19.182 1.00 94.50 207 SER A CA 1
ATOM 1476 C C . SER A 1 207 ? 15.465 12.461 -20.247 1.00 94.50 207 SER A C 1
ATOM 1478 O O . SER A 1 207 ? 14.775 12.148 -21.224 1.00 94.50 207 SER A O 1
ATOM 1480 N N . GLU A 1 208 ? 15.991 13.677 -20.100 1.00 91.12 208 GLU A N 1
ATOM 1481 C CA . GLU A 1 208 ? 15.784 14.775 -21.049 1.00 91.12 208 GLU A CA 1
ATOM 1482 C C . GLU A 1 208 ? 16.125 14.360 -22.492 1.00 91.12 208 GLU A C 1
ATOM 1484 O O . GLU A 1 208 ? 17.195 13.818 -22.769 1.00 91.12 208 GLU A O 1
ATOM 1489 N N . GLY A 1 209 ? 15.199 14.619 -23.420 1.00 86.69 209 GLY A N 1
ATOM 1490 C CA . GLY A 1 209 ? 15.373 14.316 -24.843 1.00 86.69 209 GLY A CA 1
ATOM 1491 C C . GLY A 1 209 ? 15.201 12.843 -25.228 1.00 86.69 209 GLY A C 1
ATOM 1492 O O . GLY A 1 209 ? 15.448 12.511 -26.386 1.00 86.69 209 GLY A O 1
ATOM 1493 N N . SER A 1 210 ? 14.784 11.968 -24.303 1.00 89.81 210 SER A N 1
ATOM 1494 C CA . SER A 1 210 ? 14.407 10.591 -24.645 1.00 89.81 210 SER A CA 1
ATOM 1495 C C . SER A 1 210 ? 13.123 10.557 -25.482 1.00 89.81 210 SER A C 1
ATOM 1497 O O . SER A 1 210 ? 12.108 11.150 -25.119 1.00 89.81 210 SER A O 1
ATOM 1499 N N . ASP A 1 211 ? 13.188 9.868 -26.621 1.00 87.81 211 ASP A N 1
ATOM 1500 C CA . ASP A 1 211 ? 12.050 9.573 -27.490 1.00 87.81 211 ASP A CA 1
ATOM 1501 C C . ASP A 1 211 ? 12.273 8.183 -28.119 1.00 87.81 211 ASP A C 1
ATOM 1503 O O . ASP A 1 211 ? 13.185 8.027 -28.942 1.00 87.81 211 ASP A O 1
ATOM 1507 N N . PRO A 1 212 ? 11.533 7.140 -27.701 1.00 89.38 212 PRO A N 1
ATOM 1508 C CA . PRO A 1 212 ? 10.427 7.160 -26.735 1.00 89.38 212 PRO A CA 1
ATOM 1509 C C . PRO A 1 212 ? 10.877 7.455 -25.291 1.00 89.38 212 PRO A C 1
ATOM 1511 O O . PRO A 1 212 ? 12.044 7.253 -24.943 1.00 89.38 212 PRO A O 1
ATOM 1514 N N . ASN A 1 213 ? 9.949 7.920 -24.444 1.00 93.00 213 ASN A N 1
ATOM 1515 C CA . ASN A 1 213 ? 10.237 8.229 -23.040 1.00 93.00 213 ASN A CA 1
ATOM 1516 C C . ASN A 1 213 ? 10.668 6.953 -22.292 1.00 93.00 213 ASN A C 1
ATOM 1518 O O . ASN A 1 213 ? 10.006 5.919 -22.382 1.00 93.00 213 ASN A O 1
ATOM 1522 N N . ASN A 1 214 ? 11.784 7.034 -21.565 1.00 94.00 214 ASN A N 1
ATOM 1523 C CA . ASN A 1 214 ? 12.424 5.903 -20.893 1.00 94.00 214 ASN A CA 1
ATOM 1524 C C . ASN A 1 214 ? 12.198 5.830 -19.368 1.00 94.00 214 ASN A C 1
ATOM 1526 O O . ASN A 1 214 ? 12.717 4.921 -18.731 1.00 94.00 214 ASN A O 1
ATOM 1530 N N . GLY A 1 215 ? 11.421 6.736 -18.771 1.00 96.94 215 GLY A N 1
ATOM 1531 C CA . GLY A 1 215 ? 11.094 6.691 -17.341 1.00 96.94 215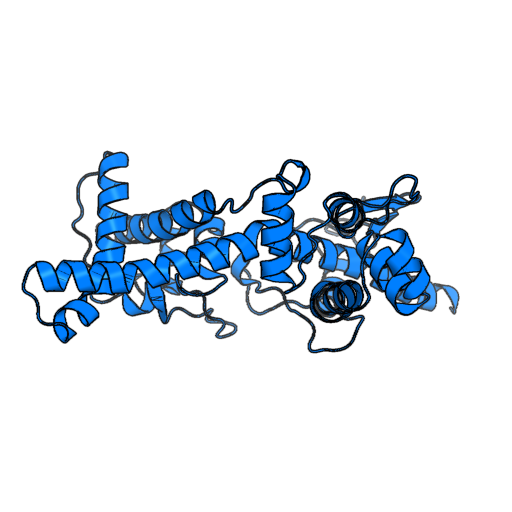 GLY A CA 1
ATOM 1532 C C . GLY A 1 215 ? 10.322 5.434 -16.943 1.00 96.94 215 GLY A C 1
ATOM 1533 O O . GLY A 1 215 ? 9.400 5.019 -17.636 1.00 96.94 215 GLY A O 1
ATOM 1534 N N . ILE A 1 216 ? 10.643 4.822 -15.804 1.00 96.69 216 ILE A N 1
ATOM 1535 C CA . ILE A 1 216 ? 10.028 3.547 -15.400 1.00 96.69 216 ILE A CA 1
ATOM 1536 C C . ILE A 1 216 ? 8.507 3.654 -15.198 1.00 96.69 216 ILE A C 1
ATOM 1538 O O . ILE A 1 216 ? 7.788 2.691 -15.457 1.00 96.69 216 ILE A O 1
ATOM 1542 N N . LEU A 1 217 ? 8.006 4.834 -14.812 1.00 96.81 217 LEU A N 1
ATOM 1543 C CA . LEU A 1 217 ? 6.574 5.107 -14.649 1.00 96.81 217 LEU A CA 1
ATOM 1544 C C . LEU A 1 217 ? 5.931 5.705 -15.910 1.00 96.81 217 LEU A C 1
ATOM 1546 O O . LEU A 1 217 ? 4.743 6.015 -15.902 1.00 96.81 217 LEU A O 1
ATOM 1550 N N . SER A 1 218 ? 6.690 5.892 -16.993 1.00 94.81 218 SER A N 1
ATOM 1551 C CA . SER A 1 218 ? 6.194 6.528 -18.211 1.00 94.81 218 SER A CA 1
ATOM 1552 C C . SER A 1 218 ? 5.729 5.511 -19.251 1.00 94.81 218 SER A C 1
ATOM 1554 O O . SER A 1 218 ? 6.242 4.395 -19.371 1.00 94.81 218 SER A O 1
ATOM 1556 N N . VAL A 1 219 ? 4.721 5.905 -20.022 1.00 92.50 219 VAL A N 1
ATOM 1557 C CA . VAL A 1 219 ? 4.243 5.171 -21.192 1.00 92.50 219 VAL A CA 1
ATOM 1558 C C . VAL A 1 219 ? 4.276 6.106 -22.394 1.00 92.50 219 VAL A C 1
ATOM 1560 O O . VAL A 1 219 ? 3.882 7.268 -22.304 1.00 92.50 219 VAL A O 1
ATOM 1563 N N . SER A 1 220 ? 4.775 5.604 -23.519 1.00 89.69 220 SER A N 1
ATOM 1564 C CA . SER A 1 220 ? 4.771 6.302 -24.806 1.00 89.69 220 SER A CA 1
ATOM 1565 C C . SER A 1 220 ? 3.951 5.514 -25.819 1.00 89.69 220 SER A C 1
ATOM 1567 O O . SER A 1 220 ? 3.946 4.286 -25.786 1.00 89.69 220 SER A O 1
ATOM 1569 N N . ASP A 1 221 ? 3.284 6.198 -26.746 1.00 83.94 221 ASP A N 1
ATOM 1570 C CA . ASP A 1 221 ? 2.673 5.537 -27.901 1.00 83.94 221 ASP A CA 1
ATOM 1571 C C . ASP A 1 221 ? 3.714 5.377 -29.015 1.00 83.94 221 ASP A C 1
ATOM 1573 O O . ASP A 1 221 ? 4.277 6.359 -29.503 1.00 83.94 221 ASP A O 1
ATOM 1577 N N . PHE A 1 222 ? 3.958 4.137 -29.430 1.00 78.06 222 PHE A N 1
ATOM 1578 C CA . PHE A 1 222 ? 4.823 3.818 -30.554 1.00 78.06 222 PHE A CA 1
ATOM 1579 C C . PHE A 1 222 ? 4.021 3.121 -31.658 1.00 78.06 222 PHE A C 1
ATOM 1581 O O . PHE A 1 222 ? 3.998 1.896 -31.780 1.00 78.06 222 PHE A O 1
ATOM 1588 N N . GLY A 1 223 ? 3.347 3.921 -32.488 1.00 72.69 223 GLY A N 1
ATOM 1589 C CA . GLY A 1 223 ? 2.604 3.418 -33.646 1.00 72.69 223 GLY A CA 1
ATOM 1590 C C . GLY A 1 223 ? 1.323 2.655 -33.287 1.00 72.69 223 GLY A C 1
ATOM 1591 O O . GLY A 1 223 ? 0.971 1.706 -33.988 1.00 72.69 223 GLY A O 1
ATOM 1592 N N . GLY A 1 224 ? 0.632 3.060 -32.217 1.00 72.44 224 GLY A N 1
ATOM 1593 C CA . GLY A 1 224 ? -0.586 2.431 -31.703 1.00 72.44 224 GLY A CA 1
ATOM 1594 C C . GLY A 1 224 ? -0.328 1.306 -30.699 1.00 72.44 224 GLY A C 1
ATOM 1595 O O . GLY A 1 224 ? -1.257 0.568 -30.366 1.00 72.44 224 GLY A O 1
ATOM 1596 N N . ILE A 1 225 ? 0.919 1.141 -30.251 1.00 75.31 225 ILE A N 1
ATOM 1597 C CA . ILE A 1 225 ? 1.329 0.144 -29.259 1.00 75.31 225 ILE A CA 1
ATOM 1598 C C . ILE A 1 225 ? 1.938 0.893 -28.070 1.00 75.31 225 ILE A C 1
ATOM 1600 O O . ILE A 1 225 ? 2.874 1.673 -28.273 1.00 75.31 225 ILE A O 1
ATOM 1604 N N . PRO A 1 226 ? 1.446 0.669 -26.839 1.00 83.75 226 PRO A N 1
ATOM 1605 C CA . PRO A 1 226 ? 2.036 1.270 -25.658 1.00 83.75 226 PRO A CA 1
ATOM 1606 C C . PRO A 1 226 ? 3.428 0.686 -25.421 1.00 83.75 226 PRO A C 1
ATOM 1608 O O . PRO A 1 226 ? 3.622 -0.530 -25.374 1.00 83.75 226 PRO A O 1
ATOM 1611 N N . LEU A 1 227 ? 4.397 1.577 -25.265 1.00 88.00 227 LEU A N 1
ATOM 1612 C CA . LEU A 1 227 ? 5.761 1.260 -24.899 1.00 88.00 227 LEU A CA 1
ATOM 1613 C C . LEU A 1 227 ? 6.024 1.792 -23.493 1.00 88.00 227 LEU A C 1
ATOM 1615 O O . LEU A 1 227 ? 6.030 3.002 -23.262 1.00 88.00 227 LEU A O 1
ATOM 1619 N N . TYR A 1 228 ? 6.229 0.870 -22.561 1.00 92.75 228 TYR A N 1
ATOM 1620 C CA . TYR A 1 228 ? 6.429 1.166 -21.148 1.00 92.75 228 TYR A CA 1
ATOM 1621 C C . TYR A 1 228 ? 7.913 1.379 -20.851 1.00 92.75 228 TYR A C 1
ATOM 1623 O O . TYR A 1 228 ? 8.743 0.519 -21.165 1.00 92.75 228 TYR A O 1
ATOM 1631 N N . GLY A 1 229 ? 8.263 2.506 -20.230 1.00 94.31 229 GLY A N 1
ATOM 1632 C CA . GLY A 1 229 ? 9.660 2.861 -19.987 1.00 94.31 229 GLY A CA 1
ATOM 1633 C C . GLY A 1 229 ? 10.380 1.903 -19.032 1.00 94.31 229 GLY A C 1
ATOM 1634 O O . GLY A 1 229 ? 11.584 1.703 -19.181 1.00 94.31 229 GLY A O 1
ATOM 1635 N N . VAL A 1 230 ? 9.661 1.182 -18.159 1.00 94.88 230 VAL A N 1
ATOM 1636 C CA . VAL A 1 230 ? 10.244 0.099 -17.341 1.00 94.88 230 VAL A CA 1
ATOM 1637 C C . VAL A 1 230 ? 10.900 -0.992 -18.200 1.00 94.88 230 VAL A C 1
ATOM 1639 O O . VAL A 1 230 ? 11.988 -1.456 -17.864 1.00 94.88 230 VAL A O 1
ATOM 1642 N N . ALA A 1 231 ? 10.329 -1.337 -19.362 1.00 91.88 231 ALA A N 1
ATOM 1643 C CA . ALA A 1 231 ? 10.966 -2.275 -20.289 1.00 91.88 231 ALA A CA 1
ATOM 1644 C C . ALA A 1 231 ? 12.286 -1.712 -20.827 1.00 91.88 231 ALA A C 1
ATOM 1646 O O . ALA A 1 231 ? 13.287 -2.421 -20.892 1.00 91.88 231 ALA A O 1
ATOM 1647 N N . LEU A 1 232 ? 12.300 -0.427 -21.197 1.00 91.56 232 LEU A N 1
ATOM 1648 C CA . LEU A 1 232 ? 13.490 0.246 -21.722 1.00 91.56 232 LEU A CA 1
ATOM 1649 C C . LEU A 1 232 ? 14.596 0.320 -20.665 1.00 91.56 232 LEU A C 1
ATOM 1651 O O . LEU A 1 232 ? 15.756 0.048 -20.972 1.00 91.56 232 LEU A O 1
ATOM 1655 N N . PHE A 1 233 ? 14.234 0.628 -19.420 1.00 94.69 233 PHE A N 1
ATOM 1656 C CA . PHE A 1 233 ? 15.149 0.619 -18.285 1.00 94.69 233 PHE A CA 1
ATOM 1657 C C . PHE A 1 233 ? 15.761 -0.768 -18.052 1.00 94.69 233 PHE A C 1
ATOM 1659 O O . PHE A 1 233 ? 16.985 -0.886 -18.003 1.00 94.69 233 PHE A O 1
ATOM 1666 N N . LEU A 1 234 ? 14.942 -1.821 -17.964 1.00 93.44 234 LEU A N 1
ATOM 1667 C CA . LEU A 1 234 ? 15.415 -3.181 -17.681 1.00 93.44 234 LEU A CA 1
ATOM 1668 C C . LEU A 1 234 ? 16.250 -3.763 -18.830 1.00 93.44 234 LEU A C 1
ATOM 1670 O O . LEU A 1 234 ? 17.305 -4.355 -18.595 1.00 93.44 234 LEU A O 1
ATOM 1674 N N . LEU A 1 235 ? 15.834 -3.542 -20.081 1.00 91.31 235 LEU A N 1
ATOM 1675 C CA . LEU A 1 235 ? 16.612 -3.939 -21.256 1.00 91.31 235 LEU A CA 1
ATOM 1676 C C . LEU A 1 235 ? 17.939 -3.181 -21.328 1.00 91.31 235 LEU A C 1
ATOM 1678 O O . LEU A 1 235 ? 18.963 -3.783 -21.652 1.00 91.31 235 LEU A O 1
ATOM 1682 N N . GLY A 1 236 ? 17.950 -1.888 -20.992 1.00 91.69 236 GLY A N 1
ATOM 1683 C CA . GLY A 1 236 ? 19.171 -1.096 -20.860 1.00 91.69 236 GLY A CA 1
ATOM 1684 C C . GLY A 1 236 ? 20.098 -1.671 -19.791 1.00 91.69 236 GLY A C 1
ATOM 1685 O O . GLY A 1 236 ? 21.259 -1.960 -20.072 1.00 91.69 236 GLY A O 1
ATOM 1686 N N . ALA A 1 237 ? 19.574 -1.921 -18.590 1.00 92.69 237 ALA A N 1
ATOM 1687 C CA . ALA A 1 237 ? 20.332 -2.473 -17.469 1.00 92.69 237 ALA A CA 1
ATOM 1688 C C . ALA A 1 237 ? 20.975 -3.831 -17.803 1.00 92.69 237 ALA A C 1
ATOM 1690 O O . ALA A 1 237 ? 22.109 -4.092 -17.398 1.00 92.69 237 ALA A O 1
ATOM 1691 N N . GLN A 1 238 ? 20.279 -4.675 -18.572 1.00 89.50 238 GLN A N 1
ATOM 1692 C CA . GLN A 1 238 ? 20.782 -5.978 -19.011 1.00 89.50 238 GLN A CA 1
ATOM 1693 C C . GLN A 1 238 ? 21.821 -5.869 -20.139 1.00 89.50 238 GLN A C 1
ATOM 1695 O O . GLN A 1 238 ? 22.797 -6.619 -20.150 1.00 89.50 238 GLN A O 1
ATOM 1700 N N . SER A 1 239 ? 21.600 -4.976 -21.107 1.00 91.12 239 SER A N 1
ATOM 1701 C CA . SER A 1 239 ? 22.393 -4.917 -22.345 1.00 91.12 239 SER A CA 1
ATOM 1702 C C . SER A 1 239 ? 23.610 -3.992 -22.250 1.00 91.12 239 SER A C 1
ATOM 1704 O O . SER A 1 239 ? 24.670 -4.324 -22.781 1.00 91.12 239 SER A O 1
ATOM 1706 N N . ASP A 1 240 ? 23.481 -2.862 -21.553 1.00 94.81 240 ASP A N 1
ATOM 1707 C CA . ASP A 1 240 ? 24.536 -1.882 -21.293 1.00 94.81 240 ASP A CA 1
ATOM 1708 C C . ASP A 1 240 ? 24.301 -1.186 -19.940 1.00 94.81 240 ASP A C 1
ATOM 1710 O O . ASP A 1 240 ? 23.809 -0.055 -19.846 1.00 94.81 240 ASP A O 1
ATOM 1714 N N . ALA A 1 241 ? 24.679 -1.871 -18.858 1.00 94.12 241 ALA A N 1
ATOM 1715 C CA . ALA A 1 241 ? 24.557 -1.347 -17.500 1.00 94.12 241 ALA A CA 1
ATOM 1716 C C . ALA A 1 241 ? 25.290 -0.005 -17.313 1.00 94.12 241 ALA A C 1
ATOM 1718 O O . ALA A 1 241 ? 24.805 0.873 -16.599 1.00 94.12 241 ALA A O 1
ATOM 1719 N N . PHE A 1 242 ? 26.450 0.181 -17.957 1.00 97.06 242 PHE A N 1
ATOM 1720 C CA . PHE A 1 242 ? 27.225 1.415 -17.829 1.00 97.06 242 PHE A CA 1
ATOM 1721 C C . PHE A 1 242 ? 26.536 2.588 -18.526 1.00 97.06 242 PHE A C 1
ATOM 1723 O O . PHE A 1 242 ? 26.347 3.635 -17.906 1.00 97.06 242 PHE A O 1
ATOM 1730 N N . GLY A 1 243 ? 26.114 2.409 -19.779 1.00 96.62 243 GLY A N 1
ATOM 1731 C CA . GLY A 1 243 ? 25.341 3.417 -20.503 1.00 96.62 243 GLY A CA 1
ATOM 1732 C C . GLY A 1 243 ? 24.035 3.763 -19.790 1.00 96.62 243 GLY A C 1
ATOM 1733 O O . GLY A 1 243 ? 23.678 4.938 -19.695 1.00 96.62 243 GLY A O 1
ATOM 1734 N N . THR A 1 244 ? 23.372 2.771 -19.195 1.00 95.94 244 THR A N 1
ATOM 1735 C CA . THR A 1 244 ? 22.149 2.966 -18.401 1.00 95.94 244 THR A CA 1
ATOM 1736 C C . THR A 1 244 ? 22.415 3.824 -17.163 1.00 95.94 244 THR A C 1
ATOM 1738 O O . THR A 1 244 ? 21.744 4.835 -16.966 1.00 95.94 244 THR A O 1
ATOM 1741 N N . MET A 1 245 ? 23.450 3.514 -16.374 1.00 97.56 245 MET A N 1
ATOM 1742 C CA . MET A 1 245 ? 23.852 4.348 -15.230 1.00 97.56 245 MET A CA 1
ATOM 1743 C C . MET A 1 245 ? 24.131 5.798 -15.631 1.00 97.56 245 MET A C 1
ATOM 1745 O O . MET A 1 245 ? 23.683 6.722 -14.956 1.00 97.56 245 MET A O 1
ATOM 1749 N N . VAL A 1 246 ? 24.842 6.005 -16.744 1.00 97.06 246 VAL A N 1
ATOM 1750 C CA . VAL A 1 246 ? 25.145 7.347 -17.260 1.00 97.06 246 VAL A CA 1
ATOM 1751 C C . VAL A 1 246 ? 23.873 8.074 -17.702 1.00 97.06 246 VAL A C 1
ATOM 1753 O O . VAL A 1 246 ? 23.713 9.247 -17.377 1.00 97.06 246 VAL A O 1
ATOM 1756 N N . THR A 1 247 ? 22.964 7.383 -18.393 1.00 96.31 247 THR A N 1
ATOM 1757 C CA . THR A 1 247 ? 21.696 7.941 -18.899 1.00 96.31 247 THR A CA 1
ATOM 1758 C C . THR A 1 247 ? 20.827 8.475 -17.765 1.00 96.31 247 THR A C 1
ATOM 1760 O O . THR A 1 247 ? 20.322 9.593 -17.838 1.00 96.31 247 THR A O 1
ATOM 1763 N N . TYR A 1 248 ? 20.686 7.698 -16.693 1.00 97.44 248 TYR A N 1
ATOM 1764 C CA . TYR A 1 248 ? 19.836 8.072 -15.565 1.00 97.44 248 TYR A CA 1
ATOM 1765 C C . TYR A 1 248 ? 20.572 8.860 -14.475 1.00 97.44 248 TYR A C 1
ATOM 1767 O O . TYR A 1 248 ? 19.933 9.482 -13.631 1.00 97.44 248 TYR A O 1
ATOM 1775 N N . GLY A 1 249 ? 21.906 8.888 -14.493 1.00 97.31 249 GLY A N 1
ATOM 1776 C CA . GLY A 1 249 ? 22.717 9.554 -13.472 1.00 97.31 249 GLY A CA 1
ATOM 1777 C C . GLY A 1 249 ? 22.728 8.818 -12.128 1.00 97.31 249 GLY A C 1
ATOM 1778 O O . GLY A 1 249 ? 22.814 9.464 -11.083 1.00 97.31 249 GLY A O 1
ATOM 1779 N N . ILE A 1 250 ? 22.630 7.486 -12.156 1.00 98.06 250 ILE A N 1
ATOM 1780 C CA . ILE A 1 250 ? 22.593 6.618 -10.969 1.00 98.06 250 ILE A CA 1
ATOM 1781 C C . ILE A 1 250 ? 23.853 5.751 -10.854 1.00 98.06 250 ILE A C 1
ATOM 1783 O O . ILE A 1 250 ? 24.569 5.525 -11.828 1.00 98.06 250 ILE A O 1
ATOM 1787 N N . GLY A 1 251 ? 24.133 5.260 -9.648 1.00 97.50 251 GLY A N 1
ATOM 1788 C CA . GLY A 1 251 ? 25.223 4.323 -9.378 1.00 97.50 251 GLY A CA 1
ATOM 1789 C C . GLY A 1 251 ? 24.840 2.855 -9.595 1.00 97.50 251 GLY A C 1
ATOM 1790 O O . GLY A 1 251 ? 23.670 2.511 -9.744 1.00 97.50 251 GLY A O 1
ATOM 1791 N N . LEU A 1 252 ? 25.838 1.967 -9.540 1.00 96.44 252 LEU A N 1
ATOM 1792 C CA . LEU A 1 252 ? 25.647 0.530 -9.781 1.00 96.44 252 LEU A CA 1
ATOM 1793 C C . LEU A 1 252 ? 24.703 -0.120 -8.766 1.00 96.44 252 LEU A C 1
ATOM 1795 O O . LEU A 1 252 ? 23.866 -0.925 -9.147 1.00 96.44 252 LEU A O 1
ATOM 1799 N N . THR A 1 253 ? 24.812 0.233 -7.485 1.00 96.50 253 THR A N 1
ATOM 1800 C CA . THR A 1 253 ? 23.938 -0.324 -6.441 1.00 96.50 253 THR A CA 1
ATOM 1801 C C . THR A 1 253 ? 22.484 0.094 -6.633 1.00 96.50 253 THR A C 1
ATOM 1803 O O . THR A 1 253 ? 21.595 -0.725 -6.450 1.00 96.50 253 THR A O 1
ATOM 1806 N N . GLN A 1 254 ? 22.246 1.337 -7.061 1.00 98.00 254 GLN A N 1
ATOM 1807 C CA . GLN A 1 254 ? 20.908 1.831 -7.390 1.00 98.00 254 GLN A CA 1
ATOM 1808 C C . GLN A 1 254 ? 20.364 1.124 -8.634 1.00 98.00 254 GLN A C 1
ATOM 1810 O O . GLN A 1 254 ? 19.214 0.704 -8.637 1.00 98.00 254 GLN A O 1
ATOM 1815 N N . LEU A 1 255 ? 21.198 0.932 -9.666 1.00 96.94 255 LEU A N 1
ATOM 1816 C CA . LEU A 1 255 ? 20.803 0.187 -10.859 1.00 96.94 255 LEU A CA 1
ATOM 1817 C C . LEU A 1 255 ? 20.377 -1.233 -10.482 1.00 96.94 255 LEU A C 1
ATOM 1819 O O . LEU A 1 255 ? 19.298 -1.659 -10.878 1.00 96.94 255 LEU A O 1
ATOM 1823 N N . LEU A 1 256 ? 21.203 -1.952 -9.717 1.00 93.94 256 LEU A N 1
ATOM 1824 C CA . LEU A 1 256 ? 20.918 -3.330 -9.323 1.00 93.94 256 LEU A CA 1
ATOM 1825 C C . LEU A 1 256 ? 19.668 -3.417 -8.444 1.00 93.94 256 LEU A C 1
ATOM 1827 O O . LEU A 1 256 ? 18.788 -4.197 -8.775 1.00 93.94 256 LEU A O 1
ATOM 1831 N N . GLY A 1 257 ? 19.529 -2.565 -7.425 1.00 94.88 257 GLY A N 1
ATOM 1832 C CA . GLY A 1 257 ? 18.343 -2.583 -6.563 1.00 94.88 257 GLY A CA 1
ATOM 1833 C C . GLY A 1 257 ? 17.047 -2.327 -7.338 1.00 94.88 257 GLY A C 1
ATOM 1834 O O . GLY A 1 257 ? 16.076 -3.059 -7.198 1.00 94.88 257 GLY A O 1
ATOM 1835 N N . LEU A 1 258 ? 17.047 -1.356 -8.257 1.00 95.94 258 LEU A N 1
ATOM 1836 C CA . LEU A 1 258 ? 15.869 -1.095 -9.086 1.00 95.94 258 LEU A CA 1
ATOM 1837 C C . LEU A 1 258 ? 15.608 -2.210 -10.106 1.00 95.94 258 LEU A C 1
ATOM 1839 O O . LEU A 1 258 ? 14.458 -2.578 -10.322 1.00 95.94 258 LEU A O 1
ATOM 1843 N N . SER A 1 259 ? 16.646 -2.727 -10.771 1.00 93.75 259 SER A N 1
ATOM 1844 C CA . SER A 1 259 ? 16.472 -3.660 -11.897 1.00 93.75 259 SER A CA 1
ATOM 1845 C C . SER A 1 259 ? 16.378 -5.133 -11.504 1.00 93.75 259 SER A C 1
ATOM 1847 O O . SER A 1 259 ? 15.741 -5.881 -12.235 1.00 93.75 259 SER A O 1
ATOM 1849 N N . TYR A 1 260 ? 16.982 -5.554 -10.392 1.00 89.88 260 TYR A N 1
ATOM 1850 C CA . TYR A 1 260 ? 16.973 -6.943 -9.915 1.00 89.88 260 TYR A CA 1
ATOM 1851 C C . TYR A 1 260 ? 16.049 -7.130 -8.714 1.00 89.88 260 TYR A C 1
ATOM 1853 O O . TYR A 1 260 ? 15.336 -8.123 -8.677 1.00 89.88 260 TYR A O 1
ATOM 1861 N N . ASP A 1 261 ? 16.026 -6.183 -7.773 1.00 90.81 261 ASP A N 1
ATOM 1862 C CA . ASP A 1 261 ? 15.358 -6.381 -6.478 1.00 90.81 261 ASP A CA 1
ATOM 1863 C C . ASP A 1 261 ? 13.954 -5.748 -6.402 1.00 90.81 261 ASP A C 1
ATOM 1865 O O . ASP A 1 261 ? 13.248 -5.954 -5.420 1.00 90.81 261 ASP A O 1
ATOM 1869 N N . TRP A 1 262 ? 13.521 -5.004 -7.431 1.00 94.88 262 TRP A N 1
ATOM 1870 C CA . TRP A 1 262 ? 12.191 -4.376 -7.465 1.00 94.88 262 TRP A CA 1
ATOM 1871 C C . TRP A 1 262 ? 11.488 -4.491 -8.827 1.00 94.88 262 TRP A C 1
ATOM 1873 O O . TRP A 1 262 ? 10.646 -5.367 -9.019 1.00 94.88 262 TRP A O 1
ATOM 1883 N N . ALA A 1 263 ? 11.845 -3.665 -9.818 1.00 94.94 263 ALA A N 1
ATOM 1884 C CA . ALA A 1 263 ? 11.152 -3.650 -11.111 1.00 94.94 263 ALA A CA 1
ATOM 1885 C C . ALA A 1 263 ? 11.332 -4.949 -11.910 1.00 94.94 263 ALA A C 1
ATOM 1887 O O . ALA A 1 263 ? 10.415 -5.371 -12.614 1.00 94.94 263 ALA A O 1
ATOM 1888 N N . GLY A 1 264 ? 12.492 -5.601 -11.785 1.00 92.00 264 GLY A N 1
ATOM 1889 C CA . GLY A 1 264 ? 12.763 -6.894 -12.418 1.00 92.00 264 GLY A CA 1
ATOM 1890 C C . GLY A 1 264 ? 11.912 -8.041 -11.879 1.00 92.00 264 GLY A C 1
ATOM 1891 O O . GLY A 1 264 ? 11.533 -8.917 -12.659 1.00 92.00 264 GLY A O 1
ATOM 1892 N N . LEU A 1 265 ? 11.582 -8.007 -10.581 1.00 93.12 265 LEU A N 1
ATOM 1893 C CA . LEU A 1 265 ? 10.757 -9.027 -9.931 1.00 93.12 265 LEU A CA 1
ATOM 1894 C C . LEU A 1 265 ? 9.290 -8.912 -10.343 1.00 93.12 265 LEU A C 1
ATOM 1896 O O . LEU A 1 265 ? 8.631 -9.932 -10.516 1.00 93.12 265 LEU A O 1
ATOM 1900 N N . TRP A 1 266 ? 8.791 -7.688 -10.545 1.00 95.19 266 TRP A N 1
ATOM 1901 C CA . TRP A 1 266 ? 7.423 -7.459 -11.012 1.00 95.19 266 TRP A CA 1
ATOM 1902 C C . TRP A 1 266 ? 7.188 -7.902 -12.457 1.00 95.19 266 TRP A C 1
ATOM 1904 O O . TRP A 1 266 ? 6.073 -8.270 -12.793 1.00 95.19 266 TRP A O 1
ATOM 1914 N N . ILE A 1 267 ? 8.197 -7.864 -13.330 1.00 89.25 267 ILE A N 1
ATOM 1915 C CA . ILE A 1 267 ? 8.048 -8.275 -14.738 1.00 89.25 267 ILE A CA 1
ATOM 1916 C C . ILE A 1 267 ? 8.426 -9.749 -14.988 1.00 89.25 267 ILE A C 1
ATOM 1918 O O . ILE A 1 267 ? 8.259 -10.233 -16.106 1.00 89.25 267 ILE A O 1
ATOM 1922 N N . ASP A 1 268 ? 8.973 -10.439 -13.980 1.00 84.75 268 ASP A N 1
ATOM 1923 C CA . ASP A 1 268 ? 9.551 -11.790 -14.084 1.00 84.75 268 ASP A CA 1
ATOM 1924 C C . ASP A 1 268 ? 10.613 -11.926 -15.201 1.00 84.75 268 ASP A C 1
ATOM 1926 O O . ASP A 1 268 ? 10.632 -12.861 -16.002 1.00 84.75 268 ASP A O 1
ATOM 1930 N N . MET A 1 269 ? 11.505 -10.933 -15.315 1.00 71.31 269 MET A N 1
ATOM 1931 C CA . MET A 1 269 ? 12.586 -10.945 -16.320 1.00 71.31 269 MET A CA 1
ATOM 1932 C C . MET A 1 269 ? 13.974 -11.152 -15.722 1.00 71.31 269 MET A C 1
ATOM 1934 O O . MET A 1 269 ? 14.907 -11.506 -16.449 1.00 71.31 269 MET A O 1
ATOM 1938 N N . VAL A 1 270 ? 14.154 -10.868 -14.432 1.00 66.06 270 VAL A N 1
ATOM 1939 C CA . VAL A 1 270 ? 15.476 -10.783 -13.809 1.00 66.06 270 VAL A CA 1
ATOM 1940 C C . VAL A 1 270 ? 15.431 -11.439 -12.424 1.00 66.06 270 VAL A C 1
ATOM 1942 O O . VAL A 1 270 ? 14.442 -11.312 -11.717 1.00 66.06 270 VAL A O 1
ATOM 1945 N N . GLY A 1 271 ? 16.478 -12.211 -12.099 1.00 60.12 271 GLY A N 1
ATOM 1946 C CA . GLY A 1 271 ? 16.484 -13.232 -11.044 1.00 60.12 271 GLY A CA 1
ATOM 1947 C C . GLY A 1 271 ? 16.027 -12.794 -9.650 1.00 60.12 271 GLY A C 1
ATOM 1948 O O . GLY A 1 271 ? 16.181 -11.650 -9.260 1.00 60.12 271 GLY A O 1
ATOM 1949 N N . GLY A 1 272 ? 15.528 -13.766 -8.889 1.00 71.00 272 GLY A N 1
ATOM 1950 C CA . GLY A 1 272 ? 14.863 -13.587 -7.601 1.00 71.00 272 GLY A CA 1
ATOM 1951 C C . GLY A 1 272 ? 13.633 -14.493 -7.549 1.00 71.00 272 GLY A C 1
ATOM 1952 O O . GLY A 1 272 ? 13.478 -15.363 -8.408 1.00 71.00 272 GLY A O 1
ATOM 1953 N N . VAL A 1 273 ? 12.778 -14.316 -6.545 1.00 83.12 273 VAL A N 1
ATOM 1954 C CA . VAL A 1 273 ? 11.414 -14.864 -6.575 1.00 83.12 273 VAL A CA 1
ATOM 1955 C C . VAL A 1 273 ? 10.526 -13.756 -7.145 1.00 83.12 273 VAL A C 1
ATOM 1957 O O . VAL A 1 273 ? 10.552 -12.665 -6.573 1.00 83.12 273 VAL A O 1
ATOM 1960 N N . PRO A 1 274 ? 9.809 -13.982 -8.261 1.00 90.25 274 PRO A N 1
ATOM 1961 C CA . PRO A 1 274 ? 8.925 -12.975 -8.840 1.00 90.25 274 PRO A CA 1
ATOM 1962 C C . PRO A 1 274 ? 7.922 -12.453 -7.816 1.00 90.25 274 PRO A C 1
ATOM 1964 O O . PRO A 1 274 ? 7.444 -13.210 -6.968 1.00 90.25 274 PRO A O 1
ATOM 1967 N N . LEU A 1 275 ? 7.624 -11.158 -7.894 1.00 93.19 275 LEU A N 1
ATOM 1968 C CA . LEU A 1 275 ? 6.588 -10.560 -7.063 1.00 93.19 275 LEU A CA 1
ATOM 1969 C C . LEU A 1 275 ? 5.219 -10.876 -7.656 1.00 93.19 275 LEU A C 1
ATOM 1971 O O . LEU A 1 275 ? 5.021 -10.856 -8.874 1.00 93.19 275 LEU A O 1
ATOM 1975 N N . GLU A 1 276 ? 4.268 -11.136 -6.771 1.00 94.88 276 GLU A N 1
ATOM 1976 C CA . GLU A 1 276 ? 2.891 -11.412 -7.136 1.00 94.88 276 GLU A CA 1
ATOM 1977 C C . GLU A 1 276 ? 1.977 -10.417 -6.429 1.00 94.88 276 GLU A C 1
ATOM 1979 O O . GLU A 1 276 ? 2.143 -10.124 -5.246 1.00 94.88 276 GLU A O 1
ATOM 1984 N N . PHE A 1 277 ? 1.013 -9.886 -7.170 1.00 96.75 277 PHE A N 1
ATOM 1985 C CA . PHE A 1 277 ? 0.039 -8.940 -6.663 1.00 96.75 277 PHE A CA 1
ATOM 1986 C C . PHE A 1 277 ? -1.021 -9.661 -5.833 1.00 96.75 277 PHE A C 1
ATOM 1988 O O . PHE A 1 277 ? -1.605 -10.648 -6.280 1.00 96.75 277 PHE A O 1
ATOM 1995 N N . GLU A 1 278 ? -1.291 -9.169 -4.630 1.00 97.06 278 GLU A N 1
ATOM 1996 C CA . GLU A 1 278 ? -2.291 -9.723 -3.725 1.00 97.06 278 GLU A CA 1
ATOM 1997 C C . GLU A 1 278 ? -3.695 -9.357 -4.223 1.00 97.06 278 GLU A C 1
ATOM 1999 O O . GLU A 1 278 ? -4.191 -8.251 -3.995 1.00 97.06 278 GLU A O 1
ATOM 2004 N N . MET A 1 279 ? -4.370 -10.298 -4.893 1.00 96.62 279 MET A N 1
ATOM 2005 C CA . MET A 1 279 ? -5.641 -10.037 -5.585 1.00 96.62 279 MET A CA 1
ATOM 2006 C C . MET A 1 279 ? -6.763 -9.582 -4.648 1.00 96.62 279 MET A C 1
ATOM 2008 O O . MET A 1 279 ? -7.721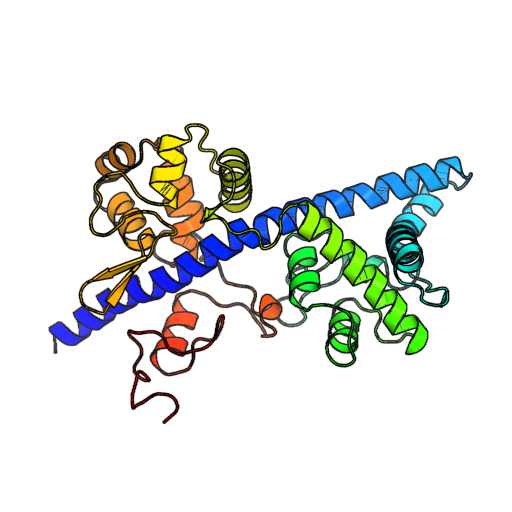 -8.954 -5.099 1.00 96.62 279 MET A O 1
ATOM 2012 N N . ILE A 1 280 ? -6.640 -9.831 -3.342 1.00 96.75 280 ILE A N 1
ATOM 2013 C CA . ILE A 1 280 ? -7.565 -9.307 -2.332 1.00 96.75 280 ILE A CA 1
ATOM 2014 C C . ILE A 1 280 ? -7.679 -7.773 -2.374 1.00 96.75 280 ILE A C 1
ATOM 2016 O O . ILE A 1 280 ? -8.753 -7.241 -2.098 1.00 96.75 280 ILE A O 1
ATOM 2020 N N . LEU A 1 281 ? -6.626 -7.062 -2.800 1.00 96.38 281 LEU A N 1
ATOM 2021 C CA . LEU A 1 281 ? -6.613 -5.601 -2.947 1.00 96.38 281 LEU A CA 1
ATOM 2022 C C . LEU A 1 281 ? -7.599 -5.088 -4.006 1.00 96.38 281 LEU A C 1
ATOM 2024 O O . LEU A 1 281 ? -8.008 -3.930 -3.950 1.00 96.38 281 LEU A O 1
ATOM 2028 N N . VAL A 1 282 ? -8.008 -5.947 -4.942 1.00 94.12 282 VAL A N 1
ATOM 2029 C CA . VAL A 1 282 ? -9.022 -5.657 -5.972 1.00 94.12 282 VAL A CA 1
ATOM 2030 C C . VAL A 1 282 ? -10.274 -6.533 -5.819 1.00 94.12 282 VAL A C 1
ATOM 2032 O O . VAL A 1 282 ? -11.091 -6.633 -6.729 1.00 94.12 282 VAL A O 1
ATOM 2035 N N . GLY A 1 283 ? -10.449 -7.174 -4.656 1.00 92.25 283 GLY A N 1
ATOM 2036 C CA . GLY A 1 283 ? -11.598 -8.037 -4.355 1.00 92.25 283 GLY A CA 1
ATOM 2037 C C . GLY A 1 283 ? -11.529 -9.449 -4.952 1.00 92.25 283 GLY A C 1
ATOM 2038 O O . GLY A 1 283 ? -12.530 -10.167 -4.930 1.00 92.25 283 GLY A O 1
ATOM 2039 N N . GLY A 1 284 ? -10.374 -9.851 -5.485 1.00 93.06 284 GLY A N 1
ATOM 2040 C CA . GLY A 1 284 ? -10.101 -11.200 -5.977 1.00 93.06 284 GLY A CA 1
ATOM 2041 C C . GLY A 1 284 ? -9.568 -12.154 -4.899 1.00 93.06 284 GLY A C 1
ATOM 2042 O O . GLY A 1 284 ? -9.571 -11.857 -3.707 1.00 93.06 284 GLY A O 1
ATOM 2043 N N . THR A 1 285 ? -9.104 -13.327 -5.335 1.00 94.44 285 THR A N 1
ATOM 2044 C CA . THR A 1 285 ? -8.532 -14.385 -4.481 1.00 94.44 285 THR A CA 1
ATOM 2045 C C . THR A 1 285 ? -7.171 -14.809 -5.005 1.00 94.44 285 THR A C 1
ATOM 2047 O O . THR A 1 285 ? -6.994 -14.867 -6.221 1.00 94.44 285 THR A O 1
ATOM 2050 N N . GLY A 1 286 ? -6.270 -15.219 -4.117 1.00 96.19 286 GLY A N 1
ATOM 2051 C CA . GLY A 1 286 ? -4.930 -15.649 -4.490 1.00 96.19 286 GLY A CA 1
ATOM 2052 C C . GLY A 1 286 ? -3.987 -14.474 -4.735 1.00 96.19 286 GLY A C 1
ATOM 2053 O O . GLY A 1 286 ? -4.246 -13.331 -4.352 1.00 96.19 286 GLY A O 1
ATOM 2054 N N . THR A 1 287 ? -2.883 -14.780 -5.393 1.00 96.62 287 THR A N 1
ATOM 2055 C CA . THR A 1 287 ? -1.908 -13.813 -5.882 1.00 96.62 287 THR A CA 1
ATOM 2056 C C . THR A 1 287 ? -1.855 -13.877 -7.404 1.00 96.62 287 THR A C 1
ATOM 2058 O O . THR A 1 287 ? -2.374 -14.817 -8.005 1.00 96.62 287 THR A O 1
ATOM 2061 N N . MET A 1 288 ? -1.271 -12.865 -8.040 1.00 95.38 288 MET A N 1
ATOM 2062 C CA . MET A 1 288 ? -1.130 -12.824 -9.490 1.00 95.38 288 MET A CA 1
ATOM 2063 C C . MET A 1 288 ? 0.254 -12.343 -9.897 1.00 95.38 288 MET A C 1
ATOM 2065 O O . MET A 1 288 ? 0.637 -11.226 -9.577 1.00 95.38 288 MET A O 1
ATOM 2069 N N . GLY A 1 289 ? 0.998 -13.172 -10.625 1.00 94.06 289 GLY A N 1
ATOM 2070 C CA . GLY A 1 289 ? 2.268 -12.784 -11.241 1.00 94.06 289 GLY A CA 1
ATOM 2071 C C . GLY A 1 289 ? 2.101 -12.244 -12.667 1.00 94.06 289 GLY A C 1
ATOM 2072 O O . GLY A 1 289 ? 1.042 -12.379 -13.285 1.00 94.06 289 GLY A O 1
ATOM 2073 N N . ALA A 1 290 ? 3.180 -11.693 -13.230 1.00 92.38 290 ALA A N 1
ATOM 2074 C CA . ALA A 1 290 ? 3.191 -11.144 -14.592 1.00 92.38 290 ALA A CA 1
ATOM 2075 C C . ALA A 1 290 ? 2.821 -12.176 -15.674 1.00 92.38 290 ALA A C 1
ATOM 2077 O O . ALA A 1 290 ? 2.130 -11.851 -16.641 1.00 92.38 290 ALA A O 1
ATOM 2078 N N . ASP A 1 291 ? 3.273 -13.422 -15.513 1.00 90.12 291 ASP A N 1
ATOM 2079 C CA . ASP A 1 291 ? 3.002 -14.530 -16.434 1.00 90.12 291 ASP A CA 1
ATOM 2080 C C . ASP A 1 291 ? 1.522 -14.896 -16.480 1.00 90.12 291 ASP A C 1
ATOM 2082 O O . ASP A 1 291 ? 0.942 -15.015 -17.562 1.00 90.12 291 ASP A O 1
ATOM 2086 N N . GLU A 1 292 ? 0.910 -15.061 -15.310 1.00 90.69 292 GLU A N 1
ATOM 2087 C CA . GLU A 1 292 ? -0.507 -15.390 -15.190 1.00 90.69 292 GLU A CA 1
ATOM 2088 C C . GLU A 1 292 ? -1.379 -14.228 -15.669 1.00 90.69 292 GLU A C 1
ATOM 2090 O O . GLU A 1 292 ? -2.277 -14.437 -16.490 1.00 90.69 292 GLU A O 1
ATOM 2095 N N . TRP A 1 293 ? -1.059 -12.998 -15.251 1.00 93.06 293 TRP A N 1
ATOM 2096 C CA . TRP A 1 293 ? -1.745 -11.797 -15.721 1.00 93.06 293 TRP A CA 1
ATOM 2097 C C . TRP A 1 293 ? -1.715 -11.701 -17.248 1.00 93.06 293 TRP A C 1
ATOM 2099 O O . TRP A 1 293 ? -2.753 -11.466 -17.869 1.00 93.06 293 TRP A O 1
ATOM 2109 N N . TRP A 1 294 ? -0.557 -11.934 -17.877 1.00 89.50 294 TRP A N 1
ATOM 2110 C CA . TRP A 1 294 ? -0.425 -11.909 -19.334 1.00 89.50 294 TRP A CA 1
ATOM 2111 C C . TRP A 1 294 ? -1.285 -12.980 -20.007 1.00 89.50 294 TRP A C 1
ATOM 2113 O O . TRP A 1 294 ? -2.005 -12.681 -20.961 1.00 89.50 294 TRP A O 1
ATOM 2123 N N . GLN A 1 295 ? -1.231 -14.222 -19.517 1.00 87.62 295 GLN A N 1
ATOM 2124 C CA . GLN A 1 295 ? -1.978 -15.339 -20.101 1.00 87.62 295 GLN A CA 1
ATOM 2125 C C . GLN A 1 295 ? -3.491 -15.111 -20.058 1.00 87.62 295 GLN A C 1
ATOM 2127 O O . GLN A 1 295 ? -4.179 -15.442 -21.026 1.00 87.62 295 GLN A O 1
ATOM 2132 N N . LEU A 1 296 ? -3.998 -14.525 -18.971 1.00 87.69 296 LEU A N 1
ATOM 2133 C CA . LEU A 1 296 ? -5.408 -14.162 -18.836 1.00 87.69 296 LEU A CA 1
ATOM 2134 C C . LEU A 1 296 ? -5.752 -12.972 -19.740 1.00 87.69 296 LEU A C 1
ATOM 2136 O O . LEU A 1 296 ? -6.577 -13.093 -20.647 1.00 87.69 296 LEU A O 1
ATOM 2140 N N . SER A 1 297 ? -5.041 -11.856 -19.576 1.00 88.12 297 SER A N 1
ATOM 2141 C CA . SER A 1 297 ? -5.316 -10.589 -20.270 1.00 88.12 297 SER A CA 1
ATOM 2142 C C . SER A 1 297 ? -5.182 -10.681 -21.792 1.00 88.12 297 SER A C 1
ATOM 2144 O O . SER A 1 297 ? -5.774 -9.894 -22.527 1.00 88.12 297 SER A O 1
ATOM 2146 N N . LEU A 1 298 ? -4.419 -11.650 -22.309 1.00 84.75 298 LEU A N 1
ATOM 2147 C CA . LEU A 1 298 ? -4.320 -11.891 -23.747 1.00 84.75 298 LEU A CA 1
ATOM 2148 C C . LEU A 1 298 ? -5.668 -12.299 -24.363 1.00 84.75 298 LEU A C 1
ATOM 2150 O O . LEU A 1 298 ? -5.929 -11.971 -25.520 1.00 84.75 298 LEU A O 1
ATOM 2154 N N . GLY A 1 299 ? -6.505 -13.032 -23.628 1.00 81.19 299 GLY A N 1
ATOM 2155 C CA . GLY A 1 299 ? -7.764 -13.594 -24.125 1.00 81.19 299 GLY A CA 1
ATOM 2156 C C . GLY A 1 299 ? -9.021 -13.094 -23.416 1.00 81.19 299 GLY A C 1
ATOM 2157 O O . GLY A 1 299 ? -10.118 -13.464 -23.825 1.00 81.19 299 GLY A O 1
ATOM 2158 N N . SER A 1 300 ? -8.892 -12.286 -22.367 1.00 84.19 300 SER A N 1
ATOM 2159 C CA . SER A 1 300 ? -10.012 -11.768 -21.581 1.00 84.19 300 SER A CA 1
ATOM 2160 C C . SER A 1 300 ? -9.792 -10.316 -21.171 1.00 84.19 300 SER A C 1
ATOM 2162 O O . SER A 1 300 ? -8.763 -9.718 -21.479 1.00 84.19 300 SER A O 1
ATOM 2164 N N . GLU A 1 301 ? -10.779 -9.756 -20.475 1.00 85.62 301 GLU A N 1
ATOM 2165 C CA . GLU A 1 301 ? -10.575 -8.555 -19.670 1.00 85.62 301 GLU A CA 1
ATOM 2166 C C . GLU A 1 301 ? -9.417 -8.790 -18.689 1.00 85.62 301 GLU A C 1
ATOM 2168 O O . GLU A 1 301 ? -9.251 -9.903 -18.170 1.00 85.62 301 GLU A O 1
ATOM 2173 N N . GLU A 1 302 ? -8.579 -7.772 -18.509 1.00 88.06 302 GLU A N 1
ATOM 2174 C CA . GLU A 1 302 ? -7.419 -7.859 -17.636 1.00 88.06 302 GLU A CA 1
ATOM 2175 C C . GLU A 1 302 ? -7.876 -7.832 -16.164 1.00 88.06 302 GLU A C 1
ATOM 2177 O O . GLU A 1 302 ? -8.751 -7.046 -15.792 1.00 88.06 302 GLU A O 1
ATOM 2182 N N . PRO A 1 303 ? -7.348 -8.729 -15.323 1.00 86.81 303 PRO A N 1
ATOM 2183 C CA . PRO A 1 303 ? -7.968 -9.074 -14.046 1.00 86.81 303 PRO A CA 1
ATOM 2184 C C . PRO A 1 303 ? -7.760 -8.059 -12.910 1.00 86.81 303 PRO A C 1
ATOM 2186 O O . PRO A 1 303 ? -8.345 -8.262 -11.847 1.00 86.81 303 PRO A O 1
ATOM 2189 N N . ILE A 1 304 ? -6.939 -7.012 -13.080 1.00 89.31 304 ILE A N 1
ATOM 2190 C CA . ILE A 1 304 ? -6.569 -6.093 -11.989 1.00 89.31 304 ILE A CA 1
ATOM 2191 C C . ILE A 1 304 ? -7.296 -4.749 -12.093 1.00 89.31 304 ILE A C 1
ATOM 2193 O O . ILE A 1 304 ? -8.023 -4.388 -11.170 1.00 89.31 304 ILE A O 1
ATOM 2197 N N . ALA A 1 305 ? -7.116 -3.995 -13.179 1.00 85.31 305 ALA A N 1
ATOM 2198 C CA . ALA A 1 305 ? -7.770 -2.697 -13.381 1.00 85.31 305 ALA A CA 1
ATOM 2199 C C . ALA A 1 305 ? -8.982 -2.765 -14.332 1.00 85.31 305 ALA A C 1
ATOM 2201 O O . ALA A 1 305 ? -9.703 -1.772 -14.474 1.00 85.31 305 ALA A O 1
ATOM 2202 N N . GLY A 1 306 ? -9.253 -3.931 -14.928 1.00 83.06 306 GLY A N 1
ATOM 2203 C CA . GLY A 1 306 ? -10.338 -4.133 -15.886 1.00 83.06 306 GLY A CA 1
ATOM 2204 C C . GLY A 1 306 ? -10.044 -3.560 -17.278 1.00 83.06 306 GLY A C 1
ATOM 2205 O O . GLY A 1 306 ? -9.010 -2.951 -17.549 1.00 83.06 306 GLY A O 1
ATOM 2206 N N . GLY A 1 307 ? -10.982 -3.750 -18.203 1.00 83.62 307 GLY A N 1
ATOM 2207 C CA . GLY A 1 307 ? -10.801 -3.436 -19.620 1.00 83.62 307 GLY A CA 1
ATOM 2208 C C . GLY A 1 307 ? -9.879 -4.410 -20.368 1.00 83.62 307 GLY A C 1
ATOM 2209 O O . GLY A 1 307 ? -9.521 -5.479 -19.885 1.00 83.62 307 GLY A O 1
ATOM 2210 N N . TYR A 1 308 ? -9.508 -4.059 -21.601 1.00 82.62 308 TYR A N 1
ATOM 2211 C CA . TYR A 1 308 ? -8.743 -4.938 -22.491 1.00 82.62 308 TYR A CA 1
ATOM 2212 C C . TYR A 1 308 ? -7.390 -4.334 -22.856 1.00 82.62 308 TYR A C 1
ATOM 2214 O O . TYR A 1 308 ? -7.288 -3.161 -23.226 1.00 82.62 308 TYR A O 1
ATOM 2222 N N . ILE A 1 309 ? -6.337 -5.152 -22.804 1.00 81.88 309 ILE A N 1
ATOM 2223 C CA . ILE A 1 309 ? -4.996 -4.714 -23.196 1.00 81.88 309 ILE A CA 1
ATOM 2224 C C . ILE A 1 309 ? -4.901 -4.551 -24.718 1.00 81.88 309 ILE A C 1
ATOM 2226 O O . ILE A 1 309 ? -5.426 -5.341 -25.501 1.00 81.88 309 ILE A O 1
ATOM 2230 N N . SER A 1 310 ? -4.165 -3.536 -25.165 1.00 75.31 310 SER A N 1
ATOM 2231 C CA . SER A 1 310 ? -4.038 -3.161 -26.588 1.00 75.31 310 SER A CA 1
ATOM 2232 C C . SER A 1 310 ? -3.432 -4.249 -27.493 1.00 75.31 310 SER A C 1
ATOM 2234 O O . SER A 1 310 ? -3.673 -4.275 -28.707 1.00 75.31 310 SER A O 1
ATOM 2236 N N . ILE A 1 311 ? -2.648 -5.147 -26.899 1.00 74.88 311 ILE A N 1
ATOM 2237 C CA . ILE A 1 311 ? -2.007 -6.312 -27.522 1.00 74.88 311 ILE A CA 1
ATOM 2238 C C . ILE A 1 311 ? -2.856 -7.599 -27.388 1.00 74.88 311 ILE A C 1
ATOM 2240 O O . ILE A 1 311 ? -2.532 -8.627 -27.983 1.00 74.88 311 ILE A O 1
ATOM 2244 N N . GLY A 1 312 ? -3.980 -7.540 -26.673 1.00 71.94 312 GLY A N 1
ATOM 2245 C CA . GLY A 1 312 ? -4.902 -8.655 -26.483 1.00 71.94 312 GLY A CA 1
ATOM 2246 C C . GLY A 1 312 ? -5.598 -9.093 -27.774 1.00 71.94 312 GLY A C 1
ATOM 2247 O O . GLY A 1 312 ? -5.687 -8.348 -28.756 1.00 71.94 312 GLY A O 1
ATOM 2248 N N . LEU A 1 313 ? -6.116 -10.322 -27.765 1.00 74.88 313 LEU A N 1
ATOM 2249 C CA . LEU A 1 313 ? -6.942 -10.876 -28.840 1.00 74.88 313 LEU A CA 1
ATOM 2250 C C . LEU A 1 313 ? -8.345 -10.249 -28.854 1.00 74.88 313 LEU A C 1
ATOM 2252 O O . LEU A 1 313 ? -8.910 -10.055 -29.930 1.00 74.88 313 LEU A O 1
ATOM 2256 N N . ASN A 1 314 ? -8.862 -9.871 -27.682 1.00 64.50 314 ASN A N 1
ATOM 2257 C CA . ASN A 1 314 ? -10.157 -9.214 -27.507 1.00 64.50 314 ASN A CA 1
ATOM 2258 C C . ASN A 1 314 ? -9.986 -7.693 -27.459 1.00 64.50 314 ASN A C 1
ATOM 2260 O O . ASN A 1 314 ? -9.986 -7.103 -26.387 1.00 64.50 314 ASN A O 1
ATOM 2264 N N . ARG A 1 315 ? -9.798 -7.054 -28.619 1.00 67.44 315 ARG A N 1
ATOM 2265 C CA . ARG A 1 315 ? -9.640 -5.591 -28.725 1.00 67.44 315 ARG A CA 1
ATOM 2266 C C . ARG A 1 315 ? -10.579 -4.978 -29.762 1.00 67.44 315 ARG A C 1
ATOM 2268 O O . ARG A 1 315 ? -10.793 -5.565 -30.828 1.00 67.44 315 ARG A O 1
ATOM 2275 N N . GLY A 1 316 ? -11.071 -3.765 -29.507 1.00 67.38 316 GLY A N 1
ATOM 2276 C CA . GLY A 1 316 ? -11.932 -3.035 -30.441 1.00 67.38 316 GLY A CA 1
ATOM 2277 C C . GLY A 1 316 ? -13.242 -3.774 -30.735 1.00 67.38 316 GLY A C 1
ATOM 2278 O O . GLY A 1 316 ? -13.994 -4.094 -29.826 1.00 67.38 316 GLY A O 1
ATOM 2279 N N . GLU A 1 317 ? -13.530 -4.069 -32.009 1.00 62.84 317 GLU A N 1
ATOM 2280 C CA . GLU A 1 317 ? -14.784 -4.741 -32.418 1.00 62.84 317 GLU A CA 1
ATOM 2281 C C . GLU A 1 317 ? -14.943 -6.181 -31.886 1.00 62.84 317 GLU A C 1
ATOM 2283 O O . GLU A 1 317 ? -16.024 -6.753 -32.011 1.00 62.84 317 GLU A O 1
ATOM 2288 N N . TYR A 1 318 ? -13.888 -6.761 -31.306 1.00 59.62 318 TYR A N 1
ATOM 2289 C CA . TYR A 1 318 ? -13.867 -8.120 -30.749 1.00 59.62 318 TYR A CA 1
ATOM 2290 C C . TYR A 1 318 ? -13.869 -8.138 -29.209 1.00 59.62 318 TYR A C 1
ATOM 2292 O O . TYR A 1 318 ? -13.632 -9.176 -28.599 1.00 59.62 318 TYR A O 1
ATOM 2300 N N . GLU A 1 319 ? -14.093 -6.995 -28.554 1.00 65.31 319 GLU A N 1
ATOM 2301 C CA . GLU A 1 319 ? -14.231 -6.937 -27.095 1.00 65.31 319 GLU A CA 1
ATOM 2302 C C . GLU A 1 319 ? -15.506 -7.663 -26.638 1.00 65.31 319 GLU A C 1
ATOM 2304 O O . GLU A 1 319 ? -16.614 -7.340 -27.070 1.00 65.31 319 GLU A O 1
ATOM 2309 N N . GLY A 1 320 ? -15.354 -8.647 -25.746 1.00 59.03 320 GLY A N 1
ATOM 2310 C CA . GLY A 1 320 ? -16.472 -9.361 -25.117 1.00 59.03 320 GLY A CA 1
ATOM 2311 C C . GLY A 1 320 ? -17.224 -10.374 -25.996 1.00 59.03 320 GLY A C 1
ATOM 2312 O O . GLY A 1 320 ? -18.331 -10.767 -25.620 1.00 59.03 320 GLY A O 1
ATOM 2313 N N . THR A 1 321 ? -16.669 -10.787 -27.143 1.00 56.81 321 THR A N 1
ATOM 2314 C CA . THR A 1 321 ? -17.234 -11.829 -28.035 1.00 56.81 321 THR A CA 1
ATOM 2315 C C . THR A 1 321 ? -16.636 -13.205 -27.790 1.00 56.81 321 THR A C 1
ATOM 2317 O O . THR A 1 321 ? -17.401 -14.195 -27.838 1.00 56.81 321 THR A O 1
#

Secondary structure (DSSP, 8-state):
-HHHHHHHHHHHHHHHHHHHHHHHHHIIIIIHHHHHHHHHHHHHHHHHHHHHHHTT--HHHHHHHHHHHHHHHHHHHHHHHH-PPP-----TTTHHIIIII-B-TTT--B-STTSTTHHHHHHHT-S--TTHHHHHHHHTT-TTS-HHHHHHHHHHHHHHHHHHHHHTTTT--TTTS-HHHHHHHHHHHHS-----HHHHHHHHH--TT-SS---TT-EEESSSSEEEHHHHHHHHHHH-HHHHHHHHT--HHHHHHHHHTTHHHHHT-SSSSPP-EEGGGGT--SEE-HHHHHHHHTTSS-TTT-S--TTSSS-GGGTT-

Organism: NCBI:txid408172

Radius of gyration: 22.57 Å; chains: 1; bounding box: 53×36×76 Å

Sequence (321 aa):
MAGVATGITYGEIFAKAGYAQMMLINDMQNRAPSIWASEEISLMVPGASMALQQAGYDEATADAMAPAAVLKGAYDNWLAQSGADDAGPDFAASAQSILYDAADPSTGICIALTCDIGPMLVAGMGEPSETTTPVRAALYGYGSTDPVVLTHMDWAVYALAGSTFATNGGGADLATASNASLRERLAEVSGVDIANPVALNNILWGSEGSDPNNGILSVSDFGGIPLYGVALFLLGAQSDAFGTMVTYGIGLTQLLGLSYDWAGLWIDMVGGVPLEFEMILVGGTGTMGADEWWQLSLGSEEPIAGGYISIGLNRGEYEGT

Foldseek 3Di:
DVVVVVVVVVVLLQLLLVQLLVVLCCLLQALLLLQQLLQVLVVQQVVQLVVVVVVPDDSVVSSLCSLQVSLVVLLVVCCVVPVDDDPPAGCSVQSCLQAPCQAAPQARHDLHSNDRCVLLLLVLLPQQDPPSLCVVCVRRVNNVDDPVSSNSSSSSSSSSSNVSSVVSNRNPDPVPDDLVSLQSSCCRQQVAGDPDSQLSCCQQFNAPPDVVGQHSNDWDDDPQAIGHNLSVLLCCCVPPVPVSCVRSVHDPVNSCSPNAVRSCLQSVNHDDPRDWDQLSSVPDHDTHGSVRQSVDLQAAFRSRPTDHHSNHPCDDPNPPD

pLDDT: mean 91.79, std 11.53, range [31.03, 98.81]